Protein AF-0000000078226486 (afdb_homodimer)

pLDDT: mean 88.08, std 15.41, range [36.0, 97.81]

Solvent-accessible surface area (backbone atoms only — not comparable to full-atom values): 12296 Å² total; per-residue (Å²): 81,65,48,49,38,31,70,74,39,31,82,42,66,52,37,33,34,50,89,79,62,51,67,38,26,28,42,55,43,51,51,52,13,50,51,45,24,50,52,44,46,72,73,64,58,38,68,74,42,35,36,29,41,40,44,67,57,45,71,64,50,54,24,44,51,52,8,36,46,71,53,40,24,25,35,30,31,38,64,59,84,53,55,69,66,66,34,54,50,46,57,61,69,54,70,43,81,37,55,47,66,47,78,88,72,46,66,71,90,76,66,56,66,76,58,94,80,64,48,51,38,30,71,75,39,30,83,41,65,51,37,32,33,50,90,79,62,51,68,38,25,29,42,56,42,50,51,52,12,49,50,45,24,50,52,44,45,73,73,64,59,38,71,72,42,34,38,28,41,41,43,66,60,45,72,64,50,55,24,44,51,51,8,35,46,70,54,41,24,25,37,31,30,37,64,58,82,54,54,70,66,65,34,53,51,46,57,62,68,55,69,43,81,38,58,47,66,47,77,88,72,45,66,71,88,75,66,56,65,75,62,96

Foldseek 3Di:
DLVVCCVPPVQDWPDADPVVRDTDGSVRLVVLLQVLLVVVVVVPDAAPAEEEEQEDPDSNVVSNCSSCVVRRYHYHYDDNPDDDPVRVVSLVVSPHPAYDYDPVSDDPDDDCVPRD/DLVVCCVVPVQDWPDADPVVRDTDGSVRLVVLLQVLLVVVVVVPDAAPAEEEEQEDDDSNVVSNCSSCVVRRYHYHYDDNPDDDPVRVVSLVVSPHPAYDYDPVSDDPDPDCVPRD

InterPro domains:
  IPR000873 AMP-dependent synthetase/ligase domain [PF00501] (3-103)
  IPR042099 ANL, N-terminal domain [G3DSA:3.40.50.12780] (1-115)

Secondary structure (DSSP, 8-state):
-HHHHHHH-TTSEEEEETTT--EEEHHHHHHHHHHHHHHHHHTT--TT-EEEEES-SSHHHHHHHHHHHHTTPEEEE--TT--HHHHHHHHHHHT-SEEEE-TTTS-STTSGGGT-/-HHHHHHH-TTSEEEEETTT--EEEHHHHHHHHHHHHHHHHHTT--TT-EEEEES-SSHHHHHHHHHHHHTTPEEEE--TT--HHHHHHHHHHHT-SEEEE-TTTS-STTSGGGT-

Nearest PDB structures (foldseek):
  3t5c-assembly2_B  TM=9.114E-01  e=3.399E-08  Mycobacterium tuberculosis H37Rv
  6vhu-assembly1_A  TM=8.556E-01  e=1.167E-07  Klebsiella oxytoca
  6vhy-assembly2_D  TM=8.494E-01  e=2.713E-07  Klebsiella oxytoca
  2qvy-assembly1_X-2  TM=8.828E-01  e=2.311E-06  Alcaligenes sp. AL3007
  5u95-assembly3_C  TM=9.100E-01  e=3.197E-06  Nicotiana tabacum

Sequence (232 aa):
MFLEQVRKHPQKVACVEVETGRQITYDELNGLTNRYANYFDSLGYKKGDVVALYMENCIDFLALWLGLSKIGVVSAFINSHLKLEPLAYSINVAQCRAVITCSVLLPSESTFEKLLMFLEQVRKHPQKVACVEVETGRQITYDELNGLTNRYANYFDSLGYKKGDVVALYMENCIDFLALWLGLSKIGVVSAFINSHLKLEPLAYSINVAQCRAVITCSVLLPSESTFEKLL

Radius of gyration: 17.16 Å; Cα contacts (8 Å, |Δi|>4): 425; chains: 2; bounding box: 41×44×35 Å

Organism: Teladorsagia circumcincta (NCBI:txid45464)

Structure (mmCIF, N/CA/C/O backbone):
data_AF-0000000078226486-model_v1
#
loop_
_entity.id
_entity.type
_entity.pdbx_description
1 polymer 'Long-chain-fatty-acid--CoA ligase'
#
loop_
_atom_site.group_PDB
_atom_site.id
_atom_site.type_symbol
_atom_site.label_atom_id
_atom_site.label_alt_id
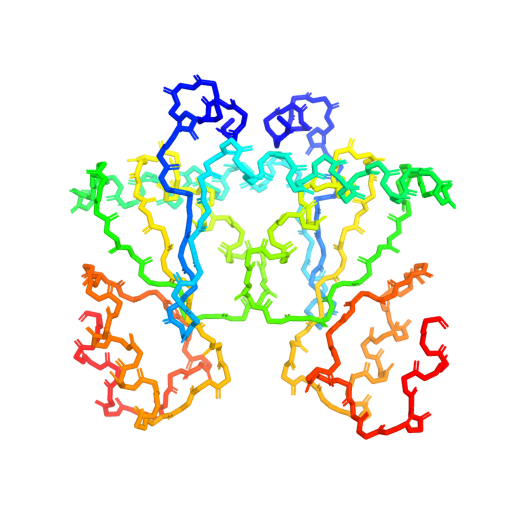_atom_site.label_comp_id
_atom_site.label_asym_id
_atom_site.label_entity_id
_atom_site.label_seq_id
_atom_site.pdbx_PDB_ins_code
_atom_site.Cartn_x
_atom_site.Cartn_y
_atom_site.Cartn_z
_atom_site.occupancy
_atom_site.B_iso_or_equiv
_atom_site.auth_seq_id
_atom_site.auth_comp_id
_atom_site.auth_asym_id
_atom_site.auth_atom_id
_atom_site.pdbx_PDB_model_num
ATOM 1 N N . MET A 1 1 ? 15.672 3.639 -1.455 1 69.56 1 MET A N 1
ATOM 2 C CA . MET A 1 1 ? 14.742 4.336 -0.572 1 69.56 1 MET A CA 1
ATOM 3 C C . MET A 1 1 ? 14.273 3.42 0.551 1 69.56 1 MET A C 1
ATOM 5 O O . MET A 1 1 ? 14.688 3.57 1.7 1 69.56 1 MET A O 1
ATOM 9 N N . PHE A 1 2 ? 13.453 2.41 0.252 1 75.62 2 PHE A N 1
ATOM 10 C CA . PHE A 1 2 ? 13.047 1.522 1.337 1 75.62 2 PHE A CA 1
ATOM 11 C C . PHE A 1 2 ? 14.266 0.867 1.979 1 75.62 2 PHE A C 1
ATOM 13 O O . PHE A 1 2 ? 14.453 0.957 3.195 1 75.62 2 PHE A O 1
ATOM 20 N N . LEU A 1 3 ? 15.188 0.36 1.125 1 75.69 3 LEU A N 1
ATOM 21 C CA . LEU A 1 3 ? 16.344 -0.321 1.696 1 75.69 3 LEU A CA 1
ATOM 22 C C . LEU A 1 3 ? 17.297 0.675 2.357 1 75.69 3 LEU A C 1
ATOM 24 O O . LEU A 1 3 ? 18.031 0.321 3.281 1 75.69 3 LEU A O 1
ATOM 28 N N . GLU A 1 4 ? 17.219 1.865 1.843 1 79.94 4 GLU A N 1
ATOM 29 C CA . GLU A 1 4 ? 18.016 2.891 2.502 1 79.94 4 GLU A CA 1
ATOM 30 C C . GLU A 1 4 ? 17.516 3.158 3.918 1 79.94 4 GLU A C 1
ATOM 32 O O . GLU A 1 4 ? 18.312 3.322 4.844 1 79.94 4 GLU A O 1
ATOM 37 N N . GLN A 1 5 ? 16.25 3.152 4.094 1 83.25 5 GLN A N 1
ATOM 38 C CA . GLN A 1 5 ? 15.672 3.35 5.418 1 83.25 5 GLN A CA 1
ATOM 39 C C . GLN A 1 5 ? 15.953 2.15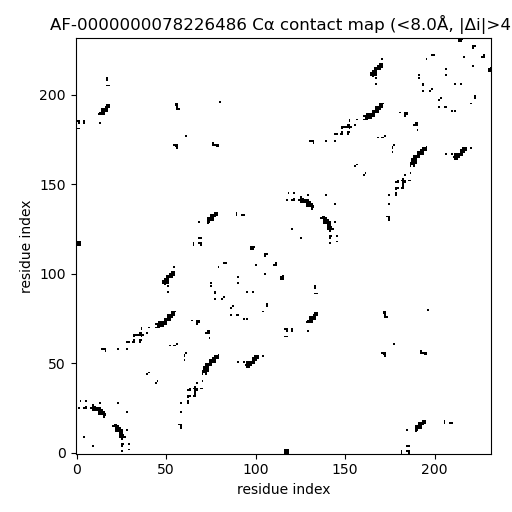2 6.324 1 83.25 5 GLN A C 1
ATOM 41 O O . GLN A 1 5 ? 16.219 2.316 7.516 1 83.25 5 GLN A O 1
ATOM 46 N N . VAL A 1 6 ? 15.891 0.961 5.75 1 82.25 6 VAL A N 1
ATOM 47 C CA . VAL A 1 6 ? 16.219 -0.241 6.508 1 82.25 6 VAL A CA 1
ATOM 48 C C . VAL A 1 6 ? 17.656 -0.131 7.047 1 82.25 6 VAL A C 1
ATOM 50 O O . VAL A 1 6 ? 17.906 -0.479 8.203 1 82.25 6 VAL A O 1
ATOM 53 N N . ARG A 1 7 ? 18.516 0.357 6.246 1 84.44 7 ARG A N 1
ATOM 54 C CA . ARG A 1 7 ? 19.922 0.475 6.621 1 84.44 7 ARG A CA 1
ATOM 55 C C . ARG A 1 7 ? 20.125 1.628 7.598 1 84.44 7 ARG A C 1
ATOM 57 O O . ARG A 1 7 ? 20.812 1.475 8.609 1 84.44 7 ARG A O 1
ATOM 64 N N . LYS A 1 8 ? 19.5 2.73 7.383 1 87.31 8 LYS A N 1
ATOM 65 C CA . LYS A 1 8 ? 19.781 3.947 8.141 1 87.31 8 LYS A CA 1
ATOM 66 C C . LYS A 1 8 ? 18.938 4.012 9.414 1 87.31 8 LYS A C 1
ATOM 68 O O . LYS A 1 8 ? 19.406 4.496 10.445 1 87.31 8 LYS A O 1
ATOM 73 N N . HIS A 1 9 ? 17.75 3.535 9.297 1 91 9 HIS A N 1
ATOM 74 C CA . HIS A 1 9 ? 16.797 3.668 10.398 1 91 9 HIS A CA 1
ATOM 75 C C . HIS A 1 9 ? 16.016 2.377 10.617 1 91 9 HIS A C 1
ATOM 77 O O . HIS A 1 9 ? 14.781 2.387 10.633 1 91 9 HIS A O 1
ATOM 83 N N . PRO A 1 10 ? 16.75 1.281 10.906 1 91.44 10 PRO A N 1
ATOM 84 C CA . PRO A 1 10 ? 16.094 -0.026 10.969 1 91.44 10 PRO A CA 1
ATOM 85 C C . PRO A 1 10 ? 15.016 -0.089 12.047 1 91.44 10 PRO A C 1
ATOM 87 O O . PRO A 1 10 ? 14 -0.767 11.867 1 91.44 10 PRO A O 1
ATOM 90 N N . GLN A 1 11 ? 15.188 0.667 13.125 1 94.88 11 GLN A N 1
ATOM 91 C CA . GLN A 1 11 ? 14.281 0.53 14.266 1 94.88 11 GLN A CA 1
ATOM 92 C C . GLN A 1 11 ? 13.18 1.581 14.219 1 94.88 11 GLN A C 1
ATOM 94 O O . GLN A 1 11 ? 12.273 1.579 15.055 1 94.88 11 GLN A O 1
ATOM 99 N N . LYS A 1 12 ? 13.211 2.453 13.211 1 95 12 LYS A N 1
ATOM 100 C CA . LYS A 1 12 ? 12.148 3.445 13.062 1 95 12 LYS A CA 1
ATOM 101 C C . LYS A 1 12 ? 10.875 2.809 12.516 1 95 12 LYS A C 1
ATOM 103 O O . LYS A 1 12 ? 10.93 1.905 11.68 1 95 12 LYS A O 1
ATOM 108 N N . VAL A 1 13 ? 9.758 3.34 12.961 1 96.5 13 VAL A N 1
ATOM 109 C CA . VAL A 1 13 ? 8.461 2.836 12.523 1 96.5 13 VAL A CA 1
ATOM 110 C C . VAL A 1 13 ? 8.227 3.227 11.062 1 96.5 13 VAL A C 1
ATOM 112 O O . VAL A 1 13 ? 8.344 4.398 10.695 1 96.5 13 VAL A O 1
ATOM 115 N N . ALA A 1 14 ? 7.953 2.225 10.219 1 96.31 14 ALA A N 1
ATOM 116 C CA . ALA A 1 14 ? 7.668 2.439 8.805 1 96.31 14 ALA A CA 1
ATOM 117 C C . ALA A 1 14 ? 6.207 2.832 8.594 1 96.31 14 ALA A C 1
ATOM 119 O O . ALA A 1 14 ? 5.898 3.662 7.734 1 96.31 14 ALA A O 1
ATOM 120 N N . CYS A 1 15 ? 5.289 2.191 9.32 1 97.31 15 CYS A N 1
ATOM 121 C CA . CYS A 1 15 ? 3.869 2.518 9.25 1 97.31 15 CYS A CA 1
ATOM 122 C C . CYS A 1 15 ? 3.105 1.874 10.398 1 97.31 15 CYS A C 1
ATOM 124 O O . CYS A 1 15 ? 3.625 0.982 11.078 1 97.31 15 CYS A O 1
ATOM 126 N N . VAL A 1 16 ? 1.932 2.369 10.648 1 97.75 16 VAL A N 1
ATOM 127 C CA . VAL A 1 16 ? 1.054 1.875 11.703 1 97.75 16 VAL A CA 1
ATOM 128 C C . VAL A 1 16 ? -0.352 1.659 11.148 1 97.75 16 VAL A C 1
ATOM 130 O O . VAL A 1 16 ? -0.848 2.471 10.359 1 97.75 16 VAL A O 1
ATOM 133 N N . GLU A 1 17 ? -0.968 0.568 11.484 1 97.31 17 GLU A N 1
ATOM 134 C CA . GLU A 1 17 ? -2.387 0.341 11.219 1 97.31 17 GLU A CA 1
ATOM 135 C C . GLU A 1 17 ? -3.25 0.888 12.352 1 97.31 17 GLU A C 1
ATOM 137 O O . GLU A 1 17 ? -3.213 0.374 13.477 1 97.31 17 GLU A O 1
ATOM 142 N N . VAL A 1 18 ? -4.102 1.809 12.07 1 96.88 18 VAL A N 1
ATOM 143 C CA . VAL A 1 18 ? -4.777 2.594 13.094 1 96.88 18 VAL A CA 1
ATOM 144 C C . VAL A 1 18 ? -5.754 1.709 13.867 1 96.88 18 VAL A C 1
ATOM 146 O O . VAL A 1 18 ? -5.797 1.746 15.094 1 96.88 18 VAL A O 1
ATOM 149 N N . GLU A 1 19 ? -6.508 0.895 13.148 1 94.5 19 GLU A N 1
ATOM 150 C CA . GLU A 1 19 ? -7.582 0.128 13.781 1 94.5 19 GLU A CA 1
ATOM 151 C C . GLU A 1 19 ? -7.02 -0.949 14.703 1 94.5 19 GLU A C 1
ATOM 153 O O . GLU A 1 19 ? -7.555 -1.185 15.789 1 94.5 19 GLU A O 1
ATOM 158 N N . THR A 1 20 ? -5.953 -1.57 14.336 1 93.94 20 THR A N 1
ATOM 159 C CA . THR A 1 20 ? -5.422 -2.689 15.109 1 93.94 20 THR A CA 1
ATOM 160 C C . THR A 1 20 ? -4.305 -2.225 16.031 1 93.94 20 THR A C 1
ATOM 162 O O . THR A 1 20 ? -3.945 -2.926 16.984 1 93.94 20 THR A O 1
ATOM 165 N N . GLY A 1 21 ? -3.703 -1.137 15.719 1 95.25 21 GLY A N 1
ATOM 166 C CA . GLY A 1 21 ? -2.5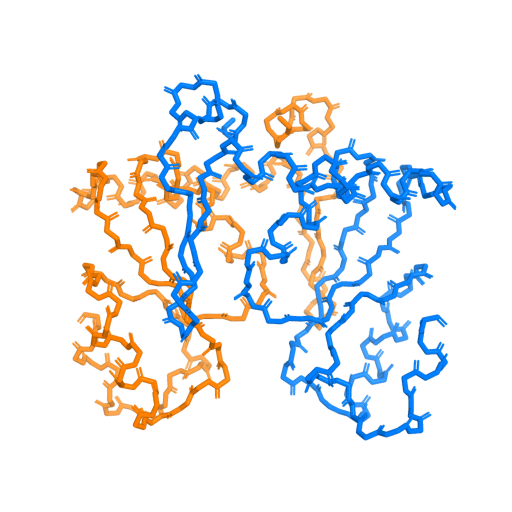49 -0.664 16.469 1 95.25 21 GLY A CA 1
ATOM 167 C C . GLY A 1 21 ? -1.255 -1.34 16.047 1 95.25 21 GLY A C 1
ATOM 168 O O . GLY A 1 21 ? -0.191 -1.043 16.594 1 95.25 21 GLY A O 1
ATOM 169 N N . ARG A 1 22 ? -1.334 -2.236 15.125 1 96.69 22 ARG A N 1
ATOM 170 C CA . ARG A 1 22 ? -0.14 -2.924 14.648 1 96.69 22 ARG A CA 1
ATOM 171 C C . ARG A 1 22 ? 0.847 -1.939 14.031 1 96.69 22 ARG A C 1
ATOM 173 O O . ARG A 1 22 ? 0.46 -1.084 13.227 1 96.69 22 ARG A O 1
ATOM 180 N N . GLN A 1 23 ? 2.088 -1.985 14.508 1 97.81 23 GLN A N 1
ATOM 181 C CA . GLN A 1 23 ? 3.184 -1.189 13.961 1 97.81 23 GLN A CA 1
ATOM 182 C C . GLN A 1 23 ? 4.32 -2.08 13.477 1 97.81 23 GLN A C 1
ATOM 184 O O . GLN A 1 23 ? 4.508 -3.191 13.977 1 97.81 23 GLN A O 1
ATOM 189 N N . ILE A 1 24 ? 5.062 -1.553 12.539 1 97.31 24 ILE A N 1
ATOM 190 C CA . ILE A 1 24 ? 6.191 -2.32 12.016 1 97.31 24 ILE A CA 1
ATOM 191 C C . ILE A 1 24 ? 7.363 -1.384 11.727 1 97.31 24 ILE A C 1
ATOM 193 O O . ILE A 1 24 ? 7.172 -0.29 11.188 1 97.31 24 ILE A O 1
ATOM 197 N N . THR A 1 25 ? 8.516 -1.842 12.141 1 97.38 25 THR A N 1
ATOM 198 C CA . THR A 1 25 ? 9.719 -1.082 11.836 1 97.38 25 THR A CA 1
ATOM 199 C C . THR A 1 25 ? 10.219 -1.401 10.422 1 97.38 25 THR A C 1
ATOM 201 O O . THR A 1 25 ? 9.758 -2.361 9.805 1 97.38 25 THR A O 1
ATOM 204 N N . TYR A 1 26 ? 11.164 -0.621 9.961 1 96.06 26 TYR A N 1
ATOM 205 C CA . TYR A 1 26 ? 11.727 -0.876 8.641 1 96.06 26 TYR A CA 1
ATOM 206 C C . TYR A 1 26 ? 12.414 -2.236 8.586 1 96.06 26 TYR A C 1
ATOM 208 O O . TYR A 1 26 ? 12.297 -2.961 7.598 1 96.06 26 TYR A O 1
ATOM 216 N N . ASP A 1 27 ? 13.078 -2.574 9.617 1 96.25 27 ASP A N 1
ATOM 217 C CA . ASP A 1 27 ? 13.75 -3.867 9.68 1 96.25 27 ASP A CA 1
ATOM 218 C C . ASP A 1 27 ? 12.742 -5.012 9.672 1 96.25 27 ASP A C 1
ATOM 220 O O . ASP A 1 27 ? 12.914 -5.996 8.945 1 96.25 27 ASP A O 1
ATOM 224 N N . GLU A 1 28 ? 11.734 -4.863 10.492 1 97.38 28 GLU A N 1
ATOM 225 C CA . GLU A 1 28 ? 10.688 -5.883 10.539 1 97.38 28 GLU A CA 1
ATOM 226 C C . GLU A 1 28 ? 9.961 -5.992 9.203 1 97.38 28 GLU A C 1
ATOM 228 O O . GLU A 1 28 ? 9.633 -7.09 8.758 1 97.38 28 GLU A O 1
ATOM 233 N N . LEU A 1 29 ? 9.695 -4.844 8.586 1 96.62 29 LEU A N 1
ATOM 234 C CA . LEU A 1 29 ? 9.055 -4.84 7.273 1 96.62 29 LEU A CA 1
ATOM 235 C C . LEU A 1 29 ? 9.93 -5.535 6.234 1 96.62 29 LEU A C 1
ATOM 237 O O . LEU A 1 29 ? 9.43 -6.309 5.414 1 96.62 29 LEU A O 1
ATOM 241 N N . ASN A 1 30 ? 11.195 -5.309 6.297 1 95.75 30 ASN A N 1
ATOM 242 C CA . ASN A 1 30 ? 12.125 -5.992 5.398 1 95.75 30 ASN A CA 1
ATOM 243 C C . ASN A 1 30 ? 12.086 -7.504 5.605 1 95.75 30 ASN A C 1
ATOM 245 O O . ASN A 1 30 ? 12.117 -8.266 4.637 1 95.75 30 ASN A O 1
ATOM 249 N N . GLY A 1 31 ? 12.047 -7.879 6.824 1 96.44 31 GLY A N 1
ATOM 250 C CA . GLY A 1 31 ? 11.922 -9.297 7.113 1 96.44 31 GLY A CA 1
ATOM 251 C C . GLY A 1 31 ? 10.664 -9.914 6.543 1 96.44 31 GLY A C 1
ATOM 252 O O . GLY A 1 31 ? 10.711 -10.977 5.926 1 96.44 31 GLY A O 1
ATOM 253 N N . LEU A 1 32 ? 9.562 -9.297 6.789 1 96.31 32 LEU A N 1
ATOM 254 C CA . LEU A 1 32 ? 8.273 -9.758 6.277 1 96.31 32 LEU A CA 1
ATOM 255 C C . LEU A 1 32 ? 8.289 -9.805 4.75 1 96.31 32 LEU A C 1
ATOM 257 O O . LEU A 1 32 ? 7.812 -10.773 4.152 1 96.31 32 LEU A O 1
ATOM 261 N N . THR A 1 33 ? 8.812 -8.758 4.141 1 95.56 33 THR A N 1
ATOM 262 C CA . THR A 1 33 ? 8.977 -8.672 2.693 1 95.56 33 THR A CA 1
ATOM 263 C C . THR A 1 33 ? 9.766 -9.867 2.168 1 95.56 33 THR A C 1
ATOM 265 O O . THR A 1 33 ? 9.359 -10.516 1.206 1 95.56 33 THR A O 1
ATOM 268 N N . ASN A 1 34 ? 10.867 -10.156 2.805 1 96.19 34 ASN A N 1
ATOM 269 C CA . ASN A 1 34 ? 11.703 -11.273 2.389 1 96.19 34 ASN A CA 1
ATOM 270 C C . ASN A 1 34 ? 10.977 -12.609 2.539 1 96.19 34 ASN A C 1
ATOM 272 O O . ASN A 1 34 ? 11.156 -13.516 1.721 1 96.19 34 ASN A O 1
ATOM 276 N N . ARG A 1 35 ? 10.227 -12.734 3.543 1 97.44 35 ARG A N 1
ATOM 277 C CA . ARG A 1 35 ? 9.445 -13.953 3.738 1 97.44 35 ARG A CA 1
ATOM 278 C C . ARG A 1 35 ? 8.453 -14.156 2.6 1 97.44 35 ARG A C 1
ATOM 280 O O . ARG A 1 35 ? 8.344 -15.258 2.055 1 97.44 35 ARG A O 1
ATOM 287 N N . TYR A 1 36 ? 7.73 -13.086 2.273 1 95.75 36 TYR A N 1
ATOM 288 C CA . TYR A 1 36 ? 6.785 -13.195 1.169 1 95.75 36 TYR A CA 1
ATOM 289 C C . TYR A 1 36 ? 7.508 -13.484 -0.141 1 95.75 36 TYR A C 1
ATOM 291 O O . TYR A 1 36 ? 7.07 -14.32 -0.929 1 95.75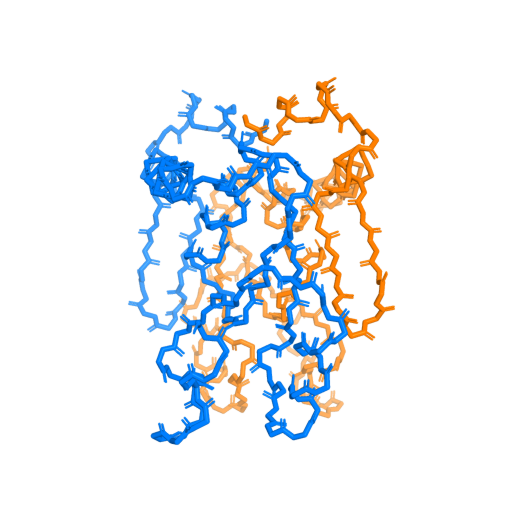 36 TYR A O 1
ATOM 299 N N . ALA A 1 37 ? 8.633 -12.781 -0.389 1 95.62 37 ALA A N 1
ATOM 300 C CA . ALA A 1 37 ? 9.422 -13.016 -1.596 1 95.62 37 ALA A CA 1
ATOM 301 C C . ALA A 1 37 ? 9.852 -14.477 -1.697 1 95.62 37 ALA A C 1
ATOM 303 O O . ALA A 1 37 ? 9.656 -15.117 -2.734 1 95.62 37 ALA A O 1
ATOM 304 N N . ASN A 1 38 ? 10.414 -14.969 -0.635 1 97.06 38 ASN A N 1
ATOM 305 C CA . ASN A 1 38 ? 10.898 -16.344 -0.607 1 97.06 38 ASN A CA 1
ATOM 306 C C . ASN A 1 38 ? 9.766 -17.344 -0.817 1 97.06 38 ASN A C 1
ATOM 308 O O . ASN A 1 38 ? 9.945 -18.359 -1.5 1 97.06 38 ASN A O 1
ATOM 312 N N . TYR A 1 39 ? 8.695 -17.078 -0.207 1 97 39 TYR A N 1
ATOM 313 C CA . TYR A 1 39 ? 7.543 -17.969 -0.339 1 97 39 TYR A CA 1
ATOM 314 C C . TYR A 1 39 ? 7.109 -18.078 -1.795 1 97 39 TYR A C 1
ATOM 316 O O . TYR A 1 39 ? 7.027 -19.188 -2.336 1 97 39 TYR A O 1
ATOM 324 N N . PHE A 1 40 ? 6.926 -17 -2.471 1 95.94 40 PHE A N 1
ATOM 325 C CA . PHE A 1 40 ? 6.453 -17.016 -3.85 1 95.94 40 PHE A CA 1
ATOM 326 C C . PHE A 1 40 ? 7.539 -17.547 -4.785 1 95.94 40 PHE A C 1
ATOM 328 O O . PHE A 1 40 ? 7.242 -18.219 -5.77 1 95.94 40 PHE A O 1
ATOM 335 N N . ASP A 1 41 ? 8.773 -17.172 -4.465 1 96.56 41 ASP A N 1
ATOM 336 C CA . ASP A 1 41 ? 9.883 -17.734 -5.234 1 96.56 41 ASP A CA 1
ATOM 337 C C . ASP A 1 41 ? 9.883 -19.266 -5.164 1 96.56 41 ASP A C 1
ATOM 339 O O . ASP A 1 41 ? 10.062 -19.938 -6.18 1 96.56 41 ASP A O 1
ATOM 343 N N . SER A 1 42 ? 9.656 -19.75 -3.986 1 97.31 42 SER A N 1
ATOM 344 C CA . SER A 1 42 ? 9.664 -21.203 -3.771 1 97.31 42 SER A CA 1
ATOM 345 C C . SER A 1 42 ? 8.516 -21.875 -4.512 1 97.31 42 SER A C 1
ATOM 347 O O . SER A 1 42 ? 8.594 -23.062 -4.844 1 97.31 42 SER A O 1
ATOM 349 N N . LEU A 1 43 ? 7.441 -21.141 -4.762 1 96.12 43 LEU A N 1
ATOM 350 C CA . LEU A 1 43 ? 6.293 -21.672 -5.488 1 96.12 43 LEU A CA 1
ATOM 351 C C . LEU A 1 43 ? 6.527 -21.609 -6.996 1 96.12 43 LEU A C 1
ATOM 353 O O . LEU A 1 43 ? 5.688 -22.062 -7.777 1 96.12 43 LEU A O 1
ATOM 357 N N . GLY A 1 44 ? 7.645 -20.922 -7.383 1 97 44 GLY A N 1
ATOM 358 C CA . GLY A 1 44 ? 8.031 -20.922 -8.789 1 97 44 GLY A CA 1
ATOM 359 C C . GLY A 1 44 ? 7.582 -19.672 -9.531 1 97 44 GLY A C 1
ATOM 360 O O . GLY A 1 44 ? 7.605 -19.641 -10.758 1 97 44 GLY A O 1
ATOM 361 N N . TYR A 1 45 ? 7.062 -18.688 -8.82 1 96.38 45 TYR A N 1
ATOM 362 C CA . TYR A 1 45 ? 6.754 -17.406 -9.469 1 96.38 45 TYR A CA 1
ATOM 363 C C . TYR A 1 45 ? 8.023 -16.75 -10 1 96.38 45 TYR A C 1
ATOM 365 O O . TYR A 1 45 ? 9.07 -16.812 -9.367 1 96.38 45 TYR A O 1
ATOM 373 N N . LYS A 1 46 ? 7.895 -16.062 -11.125 1 92.12 46 LYS A N 1
ATOM 374 C CA . LYS A 1 46 ? 9.062 -15.508 -11.812 1 92.12 46 LYS A CA 1
ATOM 375 C C . LYS A 1 46 ? 8.766 -14.109 -12.344 1 92.12 46 LYS A C 1
ATOM 377 O O . LYS A 1 46 ? 7.625 -13.648 -12.305 1 92.12 46 LYS A O 1
ATOM 382 N N . LYS A 1 47 ? 9.852 -13.617 -12.953 1 92.56 47 LYS A N 1
ATOM 383 C CA . LYS A 1 47 ? 9.766 -12.305 -13.586 1 92.56 47 LYS A CA 1
ATOM 384 C C . LYS A 1 47 ? 8.688 -12.273 -14.656 1 92.56 47 LYS A C 1
ATOM 386 O O . LYS A 1 47 ? 8.656 -13.141 -15.539 1 92.56 47 LYS A O 1
ATOM 391 N N . GLY A 1 48 ? 7.785 -11.344 -14.484 1 91.06 48 GLY A N 1
ATOM 392 C CA . GLY A 1 48 ? 6.75 -11.172 -15.492 1 91.06 48 GLY A CA 1
ATOM 393 C C . GLY A 1 48 ? 5.41 -11.75 -15.078 1 91.06 48 GLY A C 1
ATOM 394 O O . GLY A 1 48 ? 4.375 -11.391 -15.641 1 91.06 48 GLY A O 1
ATOM 395 N N . ASP A 1 49 ? 5.418 -12.766 -14.164 1 95.56 49 ASP A N 1
ATOM 396 C CA . ASP A 1 49 ? 4.152 -13.242 -13.625 1 95.56 49 ASP A CA 1
ATOM 397 C C . ASP A 1 49 ? 3.375 -12.102 -12.961 1 95.56 49 ASP A C 1
ATOM 399 O O . ASP A 1 49 ? 3.967 -11.133 -12.492 1 95.56 49 ASP A O 1
ATOM 403 N N . VAL A 1 50 ? 2.049 -12.234 -12.961 1 96.31 50 VAL A N 1
ATOM 404 C CA . VAL A 1 50 ? 1.189 -11.234 -12.336 1 96.31 50 VAL A CA 1
ATOM 405 C C . VAL A 1 50 ? 0.424 -11.867 -11.172 1 96.31 50 VAL A C 1
ATOM 407 O O . VAL A 1 50 ? -0.135 -12.953 -11.312 1 96.31 50 VAL A O 1
ATOM 410 N N . VAL A 1 51 ? 0.462 -11.242 -10.047 1 96.69 51 VAL A N 1
ATOM 411 C CA . VAL A 1 51 ? -0.304 -11.633 -8.867 1 96.69 51 VAL A CA 1
ATOM 412 C C . VAL A 1 51 ? -1.226 -10.492 -8.445 1 96.69 51 VAL A C 1
ATOM 414 O O . VAL A 1 51 ? -0.778 -9.352 -8.281 1 96.69 51 VAL A O 1
ATOM 417 N N . ALA A 1 52 ? -2.498 -10.797 -8.305 1 96.81 52 ALA A N 1
ATOM 418 C CA . ALA A 1 52 ? -3.461 -9.773 -7.887 1 96.81 52 ALA A CA 1
ATOM 419 C C . ALA A 1 52 ? -3.537 -9.68 -6.367 1 96.81 52 ALA A C 1
ATOM 421 O O . ALA A 1 52 ? -3.52 -10.695 -5.672 1 96.81 52 ALA A O 1
ATOM 422 N N . LEU A 1 53 ? -3.508 -8.477 -5.887 1 96.19 53 LEU A N 1
ATOM 423 C CA . LEU A 1 53 ? -3.727 -8.195 -4.473 1 96.19 53 LEU A CA 1
ATOM 424 C C . LEU A 1 53 ? -5.121 -7.617 -4.242 1 96.19 53 LEU A C 1
ATOM 426 O O . LEU A 1 53 ? -5.422 -6.512 -4.691 1 96.19 53 LEU A O 1
ATOM 430 N N . TYR A 1 54 ? -5.977 -8.359 -3.652 1 94.69 54 TYR A N 1
ATOM 431 C CA . TYR A 1 54 ? -7.324 -7.992 -3.23 1 94.69 54 TYR A CA 1
ATOM 432 C C . TYR A 1 54 ? -7.434 -7.969 -1.71 1 94.69 54 TYR A C 1
ATOM 434 O O . TYR A 1 54 ? -7.863 -8.953 -1.099 1 94.69 54 TYR A O 1
ATOM 442 N N . MET A 1 55 ? -7.031 -6.867 -1.164 1 92.56 55 MET A N 1
ATOM 443 C CA . MET A 1 55 ? -6.941 -6.695 0.284 1 92.56 55 MET A CA 1
ATOM 444 C C . MET A 1 55 ? -6.938 -5.219 0.659 1 92.56 55 MET A C 1
ATOM 446 O O . MET A 1 55 ? -6.758 -4.355 -0.202 1 92.56 55 MET A O 1
ATOM 450 N N . GLU A 1 56 ? -7.168 -4.895 1.877 1 91.38 56 GLU A N 1
ATOM 451 C CA . GLU A 1 56 ? -7.137 -3.52 2.367 1 91.38 56 GLU A CA 1
ATOM 452 C C . GLU A 1 56 ? -5.703 -2.998 2.451 1 91.38 56 GLU A C 1
ATOM 454 O O . GLU A 1 56 ? -4.75 -3.771 2.363 1 91.38 56 GLU A O 1
ATOM 459 N N . ASN A 1 57 ? -5.574 -1.648 2.613 1 91.5 57 ASN A N 1
ATOM 460 C CA . ASN A 1 57 ? -4.273 -1.054 2.904 1 91.5 57 ASN A CA 1
ATOM 461 C C . ASN A 1 57 ? -3.797 -1.413 4.309 1 91.5 57 ASN A C 1
ATOM 463 O O . ASN A 1 57 ? -4.336 -0.918 5.301 1 91.5 57 ASN A O 1
ATOM 467 N N . CYS A 1 58 ? -2.918 -2.26 4.371 1 94.69 58 CYS A N 1
ATOM 468 C CA . CYS A 1 58 ? -2.32 -2.715 5.621 1 94.69 58 CYS A CA 1
ATOM 469 C C . CYS A 1 58 ? -0.848 -3.061 5.426 1 94.69 58 CYS A C 1
ATOM 471 O O . CYS A 1 58 ? -0.32 -2.943 4.32 1 94.69 58 CYS A O 1
ATOM 473 N N . ILE A 1 59 ? -0.186 -3.42 6.441 1 96.44 59 ILE A N 1
ATOM 474 C CA . ILE A 1 59 ? 1.242 -3.719 6.441 1 96.44 59 ILE A CA 1
ATOM 475 C C . ILE A 1 59 ? 1.526 -4.875 5.488 1 96.44 59 ILE A C 1
ATOM 477 O O . ILE A 1 59 ? 2.482 -4.828 4.711 1 96.44 59 ILE A O 1
ATOM 481 N N . ASP A 1 60 ? 0.631 -5.871 5.449 1 95.88 60 ASP A N 1
ATOM 482 C CA . ASP A 1 60 ? 0.839 -7.035 4.594 1 95.88 60 ASP A CA 1
ATOM 483 C C . ASP A 1 60 ? 0.73 -6.66 3.117 1 95.88 60 ASP A C 1
ATOM 485 O O . ASP A 1 60 ? 1.416 -7.238 2.271 1 95.88 60 ASP A O 1
ATOM 489 N N . PHE A 1 61 ? -0.111 -5.734 2.795 1 95.62 61 PHE A N 1
ATOM 490 C CA . PHE A 1 61 ? -0.206 -5.262 1.42 1 95.62 61 PHE A CA 1
ATOM 491 C C . PHE A 1 61 ? 1.139 -4.734 0.935 1 95.62 61 PHE A C 1
ATOM 493 O O . PHE A 1 61 ? 1.611 -5.113 -0.137 1 95.62 61 PHE A O 1
ATOM 500 N N . LEU A 1 62 ? 1.789 -3.855 1.771 1 96.06 62 LEU A N 1
ATOM 501 C CA . LEU A 1 62 ? 3.084 -3.273 1.438 1 96.06 62 LEU A CA 1
ATOM 502 C C . LEU A 1 62 ? 4.148 -4.359 1.308 1 96.06 62 LEU A C 1
ATOM 504 O O . LEU A 1 62 ? 4.902 -4.383 0.331 1 96.06 62 LEU A O 1
ATOM 508 N N . ALA A 1 63 ? 4.133 -5.23 2.275 1 95.81 63 ALA A N 1
ATOM 509 C CA . ALA A 1 63 ? 5.145 -6.285 2.295 1 95.81 63 ALA A CA 1
ATOM 510 C C . ALA A 1 63 ? 5 -7.207 1.089 1 95.81 63 ALA A C 1
ATOM 512 O O . ALA A 1 63 ? 5.996 -7.648 0.512 1 95.81 63 ALA A O 1
ATOM 513 N N . LEU A 1 64 ? 3.734 -7.484 0.792 1 96.38 64 LEU A N 1
ATOM 514 C CA . LEU A 1 64 ? 3.477 -8.344 -0.357 1 96.38 64 LEU A CA 1
ATOM 515 C C . LEU A 1 64 ? 3.928 -7.676 -1.65 1 96.38 64 LEU A C 1
ATOM 517 O O . LEU A 1 64 ? 4.598 -8.297 -2.479 1 96.38 64 LEU A O 1
ATOM 521 N N . TRP A 1 65 ? 3.568 -6.438 -1.833 1 96.88 65 TRP A N 1
ATOM 522 C CA . TRP A 1 65 ? 4.012 -5.738 -3.037 1 96.88 65 TRP A CA 1
ATOM 523 C C . TRP A 1 65 ? 5.531 -5.711 -3.121 1 96.88 65 TRP A C 1
ATOM 525 O O . TRP A 1 65 ? 6.109 -6.008 -4.168 1 96.88 65 TRP A O 1
ATOM 535 N N . LEU A 1 66 ? 6.211 -5.352 -2.039 1 95.62 66 LEU A N 1
ATOM 536 C CA . LEU A 1 66 ? 7.668 -5.301 -2.008 1 95.62 66 LEU A CA 1
ATOM 537 C C . LEU A 1 66 ? 8.266 -6.672 -2.307 1 95.62 66 LEU A C 1
ATOM 539 O O . LEU A 1 66 ? 9.211 -6.781 -3.09 1 95.62 66 LEU A O 1
ATOM 543 N N . GLY A 1 67 ? 7.738 -7.672 -1.648 1 95.38 67 GLY A N 1
ATOM 544 C CA . GLY A 1 67 ? 8.25 -9.016 -1.841 1 95.38 67 GLY A CA 1
ATOM 545 C C . GLY A 1 67 ? 8.086 -9.516 -3.264 1 95.38 67 GLY A C 1
ATOM 546 O O . GLY A 1 67 ? 9.023 -10.086 -3.836 1 95.38 67 GLY A O 1
ATOM 547 N N . LEU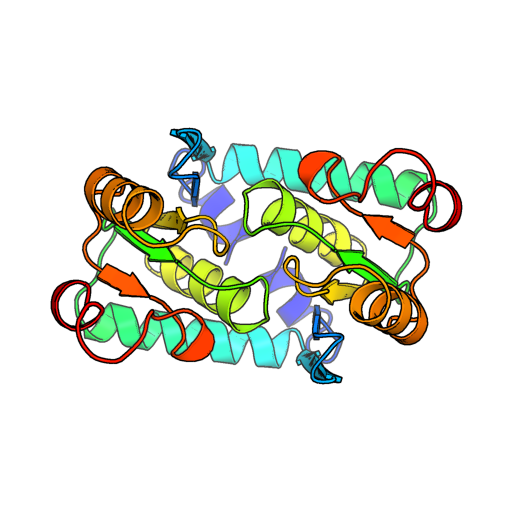 A 1 68 ? 6.906 -9.344 -3.803 1 95.88 68 LEU A N 1
ATOM 548 C CA . LEU A 1 68 ? 6.656 -9.742 -5.184 1 95.88 68 LEU A CA 1
ATOM 549 C C . LEU A 1 68 ? 7.562 -8.969 -6.141 1 95.88 68 LEU A C 1
ATOM 551 O O . LEU A 1 68 ? 8.109 -9.547 -7.086 1 95.88 68 LEU A O 1
ATOM 555 N N . SER A 1 69 ? 7.77 -7.695 -5.922 1 95 69 SER A N 1
ATOM 556 C CA . SER A 1 69 ? 8.648 -6.867 -6.742 1 95 69 SER A CA 1
ATOM 557 C C . SER A 1 69 ? 10.086 -7.367 -6.691 1 95 69 SER A C 1
ATOM 559 O O . SER A 1 69 ? 10.797 -7.336 -7.703 1 95 69 SER A O 1
ATOM 561 N N . LYS A 1 70 ? 10.453 -7.773 -5.52 1 93.12 70 LYS A N 1
ATOM 562 C CA . LYS A 1 70 ? 11.812 -8.258 -5.316 1 93.12 70 LYS A CA 1
ATOM 563 C C . LYS A 1 70 ? 12.133 -9.422 -6.25 1 93.12 70 LYS A C 1
ATOM 565 O O . LYS A 1 70 ? 13.281 -9.578 -6.68 1 93.12 70 LYS A O 1
ATOM 570 N N . ILE A 1 71 ? 11.203 -10.203 -6.574 1 94.19 71 ILE A N 1
ATOM 571 C CA . ILE A 1 71 ? 11.469 -11.375 -7.402 1 94.19 71 ILE A CA 1
ATOM 572 C C . ILE A 1 71 ? 10.938 -11.141 -8.812 1 94.19 71 ILE A C 1
ATOM 574 O O . ILE A 1 71 ? 10.797 -12.078 -9.594 1 94.19 71 ILE A O 1
ATOM 578 N N . GLY A 1 72 ? 10.508 -9.914 -9.078 1 94.25 72 GLY A N 1
ATOM 579 C CA . GLY A 1 72 ? 10.188 -9.5 -10.438 1 94.25 72 GLY A CA 1
ATOM 580 C C . GLY A 1 72 ? 8.742 -9.773 -10.82 1 94.25 72 GLY A C 1
ATOM 581 O O . GLY A 1 72 ? 8.391 -9.711 -12 1 94.25 72 GLY A O 1
ATOM 582 N N . VAL A 1 73 ? 7.91 -10.133 -9.875 1 95.38 73 VAL A N 1
ATOM 583 C CA . VAL A 1 73 ? 6.492 -10.375 -10.109 1 95.38 73 VAL A CA 1
ATOM 584 C C . VAL A 1 73 ? 5.73 -9.047 -10.086 1 95.38 73 VAL A C 1
ATOM 586 O O . VAL A 1 73 ? 5.996 -8.188 -9.25 1 95.38 73 VAL A O 1
ATOM 589 N N . VAL A 1 74 ? 4.809 -8.883 -10.992 1 96.5 74 VAL A N 1
ATOM 590 C CA . VAL A 1 74 ? 4.004 -7.668 -11.078 1 96.5 74 VAL A CA 1
ATOM 591 C C . VAL A 1 74 ? 2.734 -7.828 -10.25 1 96.5 74 VAL A C 1
ATOM 593 O O . VAL A 1 74 ? 2.088 -8.875 -10.281 1 96.5 74 VAL A O 1
ATOM 596 N N . SER A 1 75 ? 2.432 -6.82 -9.492 1 97.19 75 SER A N 1
ATOM 597 C CA . SER A 1 75 ? 1.2 -6.832 -8.711 1 97.19 75 SER A CA 1
ATOM 598 C C . SER A 1 75 ? 0.075 -6.109 -9.445 1 97.19 75 SER A C 1
ATOM 600 O O . SER A 1 75 ? 0.281 -5.02 -9.984 1 97.19 75 SER A O 1
ATOM 602 N N . ALA A 1 76 ? -1.027 -6.723 -9.445 1 97.81 76 ALA A N 1
ATOM 603 C CA . ALA A 1 76 ? -2.268 -6.094 -9.898 1 97.81 76 ALA A CA 1
ATOM 604 C C . ALA A 1 76 ? -3.164 -5.746 -8.711 1 97.81 76 ALA A C 1
ATOM 606 O O . ALA A 1 76 ? -3.52 -6.617 -7.914 1 97.81 76 ALA A O 1
ATOM 607 N N . PHE A 1 77 ? -3.475 -4.477 -8.586 1 97.19 77 PHE A N 1
ATOM 608 C CA . PHE A 1 77 ? -4.285 -4.016 -7.465 1 97.19 77 PHE A CA 1
ATOM 609 C C . PHE A 1 77 ? -5.77 -4.082 -7.809 1 97.19 77 PHE A C 1
ATOM 611 O O . PHE A 1 77 ? -6.215 -3.482 -8.789 1 97.19 77 PHE A O 1
ATOM 618 N N . ILE A 1 78 ? -6.523 -4.816 -7 1 95.12 78 ILE A N 1
ATOM 619 C CA . ILE A 1 78 ? -7.977 -4.863 -7.117 1 95.12 78 ILE A CA 1
ATOM 620 C C . ILE A 1 78 ? -8.617 -4.113 -5.949 1 95.12 78 ILE A C 1
ATOM 622 O O . ILE A 1 78 ? -8.234 -4.316 -4.793 1 95.12 78 ILE A O 1
ATOM 626 N N . ASN A 1 79 ? -9.539 -3.244 -6.281 1 93.75 79 ASN A N 1
ATOM 627 C CA . ASN A 1 79 ? -10.25 -2.49 -5.258 1 93.75 79 ASN A CA 1
ATOM 628 C C . ASN A 1 79 ? -10.906 -3.416 -4.238 1 93.75 79 ASN A C 1
ATOM 630 O O . ASN A 1 79 ? -11.734 -4.258 -4.598 1 93.75 79 ASN A O 1
ATOM 634 N N . SER A 1 80 ? -10.531 -3.172 -3.01 1 92.38 80 SER A N 1
ATOM 635 C CA . SER A 1 80 ? -10.984 -4.078 -1.957 1 92.38 80 SER A CA 1
ATOM 636 C C . SER A 1 80 ? -12.469 -3.893 -1.668 1 92.38 80 SER A C 1
ATOM 638 O O . SER A 1 80 ? -13.078 -4.719 -0.986 1 92.38 80 SER A O 1
ATOM 640 N N . HIS A 1 81 ? -13.102 -2.902 -2.176 1 89.69 81 HIS A N 1
ATOM 641 C CA . HIS A 1 81 ? -14.508 -2.615 -1.938 1 89.69 81 HIS A CA 1
ATOM 642 C C . HIS A 1 81 ? -15.398 -3.371 -2.918 1 89.69 81 HIS A C 1
ATOM 644 O O . HIS A 1 81 ? -16.609 -3.443 -2.73 1 89.69 81 HIS A O 1
ATOM 650 N N . LEU A 1 82 ? -14.797 -3.883 -3.955 1 89.12 82 LEU A N 1
ATOM 651 C CA . LEU A 1 82 ? -15.602 -4.586 -4.953 1 89.12 82 LEU A CA 1
ATOM 652 C C . LEU A 1 82 ? -16.141 -5.898 -4.391 1 89.12 82 LEU A C 1
ATOM 654 O O . LEU A 1 82 ? -15.453 -6.582 -3.631 1 89.12 82 LEU A O 1
ATOM 658 N N . LYS A 1 83 ? -17.344 -6.211 -4.785 1 86.62 83 LYS A N 1
ATOM 659 C CA . LYS A 1 83 ? -17.953 -7.484 -4.418 1 86.62 83 LYS A CA 1
ATOM 660 C C . LYS A 1 83 ? -18.688 -8.109 -5.602 1 86.62 83 LYS A C 1
ATOM 662 O O . LYS A 1 83 ? -19 -7.422 -6.574 1 86.62 83 LYS A O 1
ATOM 667 N N . LEU A 1 84 ? -18.828 -9.367 -5.477 1 85.88 84 LEU A N 1
ATOM 668 C CA . LEU A 1 84 ? -19.688 -10.125 -6.383 1 85.88 84 LEU A CA 1
ATOM 669 C C . LEU A 1 84 ? -19.219 -9.961 -7.828 1 85.88 84 LEU A C 1
ATOM 671 O O . LEU A 1 84 ? -18.094 -10.297 -8.164 1 85.88 84 LEU A O 1
ATOM 675 N N . GLU A 1 85 ? -20.172 -9.422 -8.734 1 88.31 85 GLU A N 1
ATOM 676 C CA . GLU A 1 85 ? -19.922 -9.43 -10.164 1 88.31 85 GLU A CA 1
ATOM 677 C C . GLU A 1 85 ? -18.766 -8.5 -10.523 1 88.31 85 GLU A C 1
ATOM 679 O O . GLU A 1 85 ? -17.875 -8.875 -11.289 1 88.31 85 GLU A O 1
ATOM 684 N N . PRO A 1 86 ? -18.812 -7.254 -9.938 1 90.94 86 PRO A N 1
ATOM 685 C CA . PRO A 1 86 ? -17.688 -6.383 -10.266 1 90.94 86 PRO A CA 1
ATOM 686 C C . PRO A 1 86 ? -16.344 -6.992 -9.875 1 90.94 86 PRO A C 1
ATOM 688 O O . PRO A 1 86 ? -15.352 -6.848 -10.602 1 90.94 86 PRO A O 1
ATOM 691 N N . LEU A 1 87 ? -16.281 -7.691 -8.789 1 90.69 87 LEU A N 1
ATOM 692 C CA . LEU A 1 87 ? -15.055 -8.359 -8.352 1 90.69 87 LEU A CA 1
ATOM 693 C C . LEU A 1 87 ? -14.688 -9.484 -9.312 1 90.69 87 LEU A C 1
ATOM 695 O O . LEU A 1 87 ? -13.523 -9.617 -9.711 1 90.69 87 LEU A O 1
ATOM 699 N N . ALA A 1 88 ? -15.68 -10.312 -9.664 1 88.5 88 ALA A N 1
ATOM 700 C CA . ALA A 1 88 ? -15.445 -11.406 -10.602 1 88.5 88 ALA A CA 1
ATOM 701 C C . ALA A 1 88 ? -14.883 -10.883 -11.922 1 88.5 88 ALA A C 1
ATOM 703 O O . ALA A 1 88 ? -13.961 -11.477 -12.484 1 88.5 88 ALA A O 1
ATOM 704 N N . TYR A 1 89 ? -15.469 -9.844 -12.297 1 92.12 89 TYR A N 1
ATOM 705 C CA . TYR A 1 89 ? -15.008 -9.219 -13.531 1 92.12 89 TYR A CA 1
ATOM 706 C C . TYR A 1 89 ? -13.547 -8.781 -13.414 1 92.12 89 TYR A C 1
ATOM 708 O O . TYR A 1 89 ? -12.734 -9.07 -14.289 1 92.12 89 TYR A O 1
ATOM 716 N N . SER A 1 90 ? -13.227 -8.094 -12.305 1 92.75 90 SER A N 1
ATOM 717 C CA . SER A 1 90 ? -11.867 -7.602 -12.086 1 92.75 90 SER A CA 1
ATOM 718 C C . SER A 1 90 ? -10.867 -8.75 -12.023 1 92.75 90 SER A C 1
ATOM 720 O O . SER A 1 90 ? -9.766 -8.641 -12.562 1 92.75 90 SER A O 1
ATOM 722 N N . ILE A 1 91 ? -11.227 -9.812 -11.406 1 90.44 91 ILE A N 1
ATOM 723 C CA . ILE A 1 91 ? -10.352 -10.977 -11.305 1 90.44 91 ILE A CA 1
ATOM 724 C C . ILE A 1 91 ? -10.086 -11.555 -12.695 1 90.44 91 ILE A C 1
ATOM 726 O O . ILE A 1 91 ? -8.945 -11.906 -13.016 1 90.44 91 ILE A O 1
ATOM 730 N N . ASN A 1 92 ? -11.078 -11.562 -13.469 1 90.69 92 ASN A N 1
ATOM 731 C CA . ASN A 1 92 ? -10.938 -12.094 -14.82 1 90.69 92 ASN A CA 1
ATOM 732 C C . ASN A 1 92 ? -10.039 -11.211 -15.68 1 90.69 92 ASN A C 1
ATOM 734 O O . ASN A 1 92 ? -9.203 -11.719 -16.422 1 90.69 92 ASN A O 1
ATOM 738 N N . VAL A 1 93 ? -10.188 -9.969 -15.516 1 93.12 93 VAL A N 1
ATOM 739 C CA . VAL A 1 93 ? -9.461 -9.016 -16.344 1 93.12 93 VAL A CA 1
ATOM 740 C C . VAL A 1 93 ? -8 -8.961 -15.914 1 93.12 93 VAL A C 1
ATOM 742 O O . VAL A 1 93 ? -7.113 -8.68 -16.719 1 93.12 93 VAL A O 1
ATOM 745 N N . ALA A 1 94 ? -7.684 -9.172 -14.656 1 91 94 ALA A N 1
ATOM 746 C CA . ALA A 1 94 ? -6.332 -9.07 -14.109 1 91 94 ALA A CA 1
ATOM 747 C C . ALA A 1 94 ? -5.398 -10.086 -14.758 1 91 94 ALA A C 1
ATOM 749 O O . ALA A 1 94 ? -4.18 -9.906 -14.758 1 91 94 ALA A O 1
ATOM 750 N N . GLN A 1 95 ? -5.898 -11.094 -15.359 1 90.56 95 GLN A N 1
ATOM 751 C CA . GLN A 1 95 ? -5.09 -12.133 -15.992 1 90.56 95 GLN A CA 1
ATOM 752 C C . GLN A 1 95 ? -3.885 -12.492 -15.125 1 90.56 95 GLN A C 1
ATOM 754 O O . GLN A 1 95 ? -2.752 -12.508 -15.609 1 90.56 95 GLN A O 1
ATOM 759 N N . CYS A 1 96 ? -4.148 -12.852 -13.922 1 92.44 96 CYS A N 1
ATOM 760 C CA . CYS A 1 96 ? -3.092 -13.125 -12.953 1 92.44 96 CYS A CA 1
ATOM 761 C C . CYS A 1 96 ? -2.994 -14.617 -12.656 1 92.44 96 CYS A C 1
ATOM 763 O O . CYS A 1 96 ? -3.914 -15.375 -12.969 1 92.44 96 CYS A O 1
ATOM 765 N N . ARG A 1 97 ? -1.862 -14.922 -12.133 1 91 97 ARG A N 1
ATOM 766 C CA . ARG A 1 97 ? -1.623 -16.312 -11.773 1 91 97 ARG A CA 1
ATOM 767 C C . ARG A 1 97 ? -2.311 -16.672 -10.461 1 91 97 ARG A C 1
ATOM 769 O O . ARG A 1 97 ? -2.66 -17.828 -10.234 1 91 97 ARG A O 1
ATOM 776 N N . ALA A 1 98 ? -2.471 -15.688 -9.633 1 92.75 98 ALA A N 1
ATOM 777 C CA . ALA A 1 98 ? -3.107 -15.891 -8.336 1 92.75 98 ALA A CA 1
ATOM 778 C C . ALA A 1 98 ? -3.67 -14.586 -7.785 1 92.75 98 ALA A C 1
ATOM 780 O O . ALA A 1 98 ? -3.252 -13.5 -8.203 1 92.75 98 ALA A O 1
ATOM 781 N N . VAL A 1 99 ? -4.621 -14.766 -6.914 1 93.31 99 VAL A N 1
ATOM 782 C CA . VAL A 1 99 ? -5.176 -13.648 -6.152 1 93.31 99 VAL A CA 1
ATOM 783 C C . VAL A 1 99 ? -4.898 -13.844 -4.664 1 93.31 99 VAL A C 1
ATOM 785 O O . VAL A 1 99 ? -5.199 -14.898 -4.105 1 93.31 99 VAL A O 1
ATOM 788 N N . ILE A 1 100 ? -4.254 -12.883 -4.078 1 93.62 100 ILE A N 1
ATOM 789 C CA . ILE A 1 100 ? -4.031 -12.891 -2.637 1 93.62 100 ILE A CA 1
ATOM 790 C C . ILE A 1 100 ? -5.098 -12.039 -1.945 1 93.62 100 ILE A C 1
ATOM 792 O O . ILE A 1 100 ? -5.336 -10.898 -2.334 1 93.62 100 ILE A O 1
ATOM 796 N N . THR A 1 101 ? -5.738 -12.602 -0.971 1 92.5 101 THR A N 1
ATOM 797 C CA . THR A 1 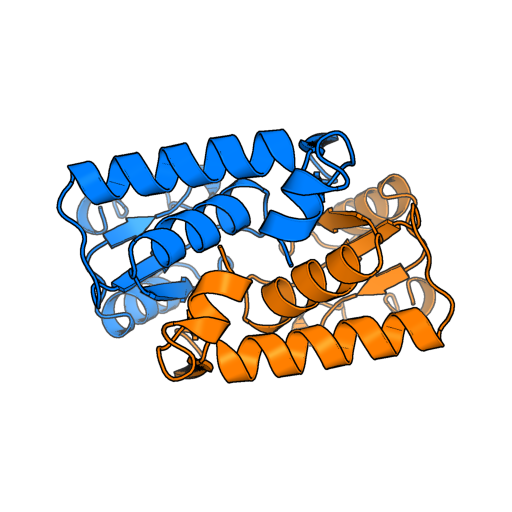101 ? -6.777 -11.898 -0.225 1 92.5 101 THR A CA 1
ATOM 798 C C . THR A 1 101 ? -6.777 -12.328 1.238 1 92.5 101 THR A C 1
ATOM 800 O O . THR A 1 101 ? -5.863 -13.023 1.688 1 92.5 101 THR A O 1
ATOM 803 N N . CYS A 1 102 ? -7.598 -11.641 2.014 1 82.06 102 CYS A N 1
ATOM 804 C CA . CYS A 1 102 ? -7.812 -12.031 3.402 1 82.06 102 CYS A CA 1
ATOM 805 C C . CYS A 1 102 ? -9.242 -12.508 3.621 1 82.06 102 CYS A C 1
ATOM 807 O O . CYS A 1 102 ? -10.141 -12.164 2.85 1 82.06 102 CYS A O 1
ATOM 809 N N . SER A 1 103 ? -9.367 -13.391 4.559 1 71.81 103 SER A N 1
ATOM 810 C CA . SER A 1 103 ? -10.633 -14.07 4.824 1 71.81 103 SER A CA 1
ATOM 811 C C . SER A 1 103 ? -11.766 -13.07 5.043 1 71.81 103 SER A C 1
ATOM 813 O O . SER A 1 103 ? -12.922 -13.359 4.73 1 71.81 103 SER A O 1
ATOM 815 N N . VAL A 1 104 ? -11.445 -11.852 5.523 1 70.69 104 VAL A N 1
ATOM 816 C CA . VAL A 1 104 ? -12.477 -10.883 5.871 1 70.69 104 VAL A CA 1
ATOM 817 C C . VAL A 1 104 ? -13.117 -10.336 4.598 1 70.69 104 VAL A C 1
ATOM 819 O O . VAL A 1 104 ? -14.266 -9.867 4.621 1 70.69 104 VAL A O 1
ATOM 822 N N . LEU A 1 105 ? -12.406 -10.453 3.504 1 73.06 105 LEU A N 1
ATOM 823 C CA . LEU A 1 105 ? -12.914 -9.875 2.264 1 73.06 105 LEU A CA 1
ATOM 824 C C . LEU A 1 105 ? -13.633 -10.93 1.424 1 73.06 105 LEU A C 1
ATOM 826 O O . LEU A 1 105 ? -14.273 -10.594 0.422 1 73.06 105 LEU A O 1
ATOM 830 N N . LEU A 1 106 ? -13.289 -12.164 1.704 1 68.06 106 LEU A N 1
ATOM 831 C CA . LEU A 1 106 ? -13.898 -13.211 0.897 1 68.06 106 LEU A CA 1
ATOM 832 C C . LEU A 1 106 ? -15.383 -13.352 1.223 1 68.06 106 LEU A C 1
ATOM 834 O O . LEU A 1 106 ? -15.773 -13.297 2.391 1 68.06 106 LEU A O 1
ATOM 838 N N . PRO A 1 107 ? -16.125 -13.164 0.102 1 58.19 107 PRO A N 1
ATOM 839 C CA . PRO A 1 107 ? -17.547 -13.422 0.363 1 58.19 107 PRO A CA 1
ATOM 840 C C . PRO A 1 107 ? -17.781 -14.75 1.086 1 58.19 107 PRO A C 1
ATOM 842 O O . PRO A 1 107 ? -16.906 -15.617 1.087 1 58.19 107 PRO A O 1
ATOM 845 N N . SER A 1 108 ? -18.828 -14.93 1.779 1 48.91 108 SER A N 1
ATOM 846 C CA . SER A 1 108 ? -19.188 -16.188 2.432 1 48.91 108 SER A CA 1
ATOM 847 C C . SER A 1 108 ? -18.578 -17.375 1.705 1 48.91 108 SER A C 1
ATOM 849 O O . SER A 1 108 ? -18.125 -17.25 0.565 1 48.91 108 SER A O 1
ATOM 851 N N . GLU A 1 109 ? -18.594 -18.656 2.193 1 44.03 109 GLU A N 1
ATOM 852 C CA . GLU A 1 109 ? -18.031 -19.984 1.977 1 44.03 109 GLU A CA 1
ATOM 853 C C . GLU A 1 109 ? -17.719 -20.203 0.501 1 44.03 109 GLU A C 1
ATOM 855 O O . GLU A 1 109 ? -16.719 -20.844 0.164 1 44.03 109 GLU A O 1
ATOM 860 N N . SER A 1 110 ? -18.594 -20.109 -0.439 1 38.84 110 SER A N 1
ATOM 861 C CA . SER A 1 110 ? -18.656 -20.844 -1.704 1 38.84 110 SER A CA 1
ATOM 862 C C . SER A 1 110 ? -17.672 -20.25 -2.719 1 38.84 110 SER A C 1
ATOM 864 O O . SER A 1 110 ? -17.141 -20.969 -3.564 1 38.84 110 SER A O 1
ATOM 866 N N . THR A 1 111 ? -17.453 -19 -2.822 1 38.19 111 THR A N 1
ATOM 867 C CA . THR A 1 111 ? -16.938 -18.438 -4.059 1 38.19 111 THR A CA 1
ATOM 868 C C . THR A 1 111 ? -15.406 -18.422 -4.047 1 38.19 111 THR A C 1
ATOM 870 O O . THR A 1 111 ? -14.773 -18.359 -5.105 1 38.19 111 THR A O 1
ATOM 873 N N . PHE A 1 112 ? -14.695 -18.281 -3.055 1 41.81 112 PHE A N 1
ATOM 874 C CA . PHE A 1 112 ? -13.25 -18.109 -2.992 1 41.81 112 PHE A CA 1
ATOM 875 C C . PHE A 1 112 ? -12.523 -19.344 -3.506 1 41.81 112 PHE A C 1
ATOM 877 O O . PHE A 1 112 ? -11.32 -19.297 -3.748 1 41.81 112 PHE A O 1
ATOM 884 N N . GLU A 1 113 ? -13.078 -20.547 -3.475 1 38.16 113 GLU A N 1
ATOM 885 C CA . GLU A 1 113 ? -12.391 -21.766 -3.889 1 38.16 113 GLU A CA 1
ATOM 886 C C . GLU A 1 113 ? -11.703 -21.578 -5.238 1 38.16 113 GLU A C 1
ATOM 888 O O . GLU A 1 113 ? -10.633 -22.141 -5.477 1 38.16 113 GLU A O 1
ATOM 893 N N . LYS A 1 114 ? -12.445 -20.969 -6.164 1 40.16 114 LYS A N 1
ATOM 894 C CA . LYS A 1 114 ? -11.914 -20.969 -7.527 1 40.16 114 LYS A CA 1
ATOM 895 C C . LYS A 1 114 ? -10.781 -19.969 -7.676 1 40.16 114 LYS A C 1
ATOM 897 O O . LYS A 1 114 ? -10.055 -19.984 -8.672 1 40.16 114 LYS A O 1
ATOM 902 N N . LEU A 1 115 ? -10.836 -18.953 -6.941 1 39.91 115 LEU A N 1
ATOM 903 C CA . LEU A 1 115 ? -9.82 -17.938 -7.207 1 39.91 115 LEU A CA 1
ATOM 904 C C . LEU A 1 115 ? -8.445 -18.391 -6.738 1 39.91 115 LEU A C 1
ATOM 906 O O . LEU A 1 115 ? -7.43 -18.016 -7.328 1 39.91 115 LEU A O 1
ATOM 910 N N . LEU A 1 116 ? -8.18 -19 -5.461 1 36 116 LEU A N 1
ATOM 911 C CA . LEU A 1 116 ? -6.84 -19.5 -5.188 1 36 116 LEU A CA 1
ATOM 912 C C . LEU A 1 116 ? -6.551 -20.75 -6.012 1 36 116 LEU A C 1
ATOM 914 O O . LEU A 1 116 ? -7.387 -21.656 -6.082 1 36 116 LEU A O 1
ATOM 918 N N . MET B 1 1 ? 15.844 -2.332 -2.412 1 69.75 1 MET B N 1
ATOM 919 C CA . MET B 1 1 ? 14.836 -3.121 -3.105 1 69.75 1 MET B CA 1
ATOM 920 C C . MET B 1 1 ? 14.055 -2.26 -4.098 1 69.75 1 MET B C 1
ATOM 922 O O . MET B 1 1 ? 14.25 -2.377 -5.309 1 69.75 1 MET B O 1
ATOM 926 N N . PHE B 1 2 ? 13.234 -1.339 -3.623 1 75.62 2 PHE B N 1
ATOM 927 C CA . PHE B 1 2 ? 12.539 -0.505 -4.594 1 75.62 2 PHE B CA 1
ATOM 928 C C . PHE B 1 2 ? 13.523 0.261 -5.465 1 75.62 2 PHE B C 1
ATOM 930 O O . PHE B 1 2 ? 13.477 0.18 -6.691 1 75.62 2 PHE B O 1
ATOM 937 N N . LEU B 1 3 ? 14.547 0.877 -4.816 1 75.56 3 LEU B N 1
ATOM 938 C CA . LEU B 1 3 ? 15.484 1.665 -5.602 1 75.56 3 LEU B CA 1
ATOM 939 C C . LEU B 1 3 ? 16.375 0.762 -6.453 1 75.56 3 LEU B C 1
ATOM 941 O O . LEU B 1 3 ? 16.875 1.18 -7.504 1 75.56 3 LEU B O 1
ATOM 945 N N . GLU B 1 4 ? 16.531 -0.423 -5.949 1 79.88 4 GLU B N 1
ATOM 946 C CA . GLU B 1 4 ? 17.281 -1.37 -6.77 1 79.88 4 GLU B CA 1
ATOM 947 C C . GLU B 1 4 ? 16.531 -1.702 -8.055 1 79.88 4 GLU B C 1
ATOM 949 O O . GLU B 1 4 ? 17.125 -1.798 -9.125 1 79.88 4 GLU B O 1
ATOM 954 N N . GLN B 1 5 ? 15.25 -1.84 -7.965 1 83.12 5 GLN B N 1
ATOM 955 C CA . GLN B 1 5 ? 14.445 -2.107 -9.148 1 83.12 5 GLN B CA 1
ATOM 956 C C . GLN B 1 5 ? 14.414 -0.898 -10.078 1 83.12 5 GLN B C 1
ATOM 958 O O . GLN B 1 5 ? 14.438 -1.048 -11.305 1 83.12 5 GLN B O 1
ATOM 963 N N . VAL B 1 6 ? 14.352 0.294 -9.492 1 82.38 6 VAL B N 1
ATOM 964 C CA . VAL B 1 6 ? 14.406 1.516 -10.289 1 82.38 6 VAL B CA 1
ATOM 965 C C . VAL B 1 6 ? 15.695 1.543 -11.109 1 82.38 6 VAL B C 1
ATOM 967 O O . VAL B 1 6 ? 15.68 1.902 -12.289 1 82.38 6 VAL B O 1
ATOM 970 N N . ARG B 1 7 ? 16.734 1.151 -10.5 1 84.44 7 ARG B N 1
ATOM 971 C CA . ARG B 1 7 ? 18.047 1.169 -11.156 1 84.44 7 ARG B CA 1
ATOM 972 C C . ARG B 1 7 ? 18.172 0.034 -12.164 1 84.44 7 ARG B C 1
ATOM 974 O O . ARG B 1 7 ? 18.609 0.247 -13.297 1 84.44 7 ARG B O 1
ATOM 981 N N . LYS B 1 8 ? 17.703 -1.12 -11.852 1 87.38 8 LYS B N 1
ATOM 982 C CA . LYS B 1 8 ? 17.938 -2.307 -12.664 1 87.38 8 LYS B CA 1
ATOM 983 C C . LYS B 1 8 ? 16.875 -2.463 -13.734 1 87.38 8 LYS B C 1
ATOM 985 O O . LYS B 1 8 ? 17.156 -2.908 -14.852 1 87.38 8 LYS B O 1
ATOM 990 N N . HIS B 1 9 ? 15.68 -2.109 -13.383 1 91.12 9 HIS B N 1
ATOM 991 C CA . HIS B 1 9 ? 14.547 -2.342 -14.273 1 91.12 9 HIS B CA 1
ATOM 992 C C . HIS B 1 9 ? 13.609 -1.135 -14.305 1 91.12 9 HIS B C 1
ATOM 994 O O . HIS B 1 9 ? 12.406 -1.27 -14.07 1 91.12 9 HIS B O 1
ATOM 1000 N N . PRO B 1 10 ? 14.164 0.018 -14.711 1 91.5 10 PRO B N 1
ATOM 1001 C CA . PRO B 1 10 ? 13.383 1.255 -14.625 1 91.5 10 PRO B CA 1
ATOM 1002 C C . PRO B 1 10 ? 12.102 1.205 -15.461 1 91.5 10 PRO B C 1
ATOM 1004 O O . PRO B 1 10 ? 11.086 1.78 -15.062 1 91.5 10 PRO B O 1
ATOM 1007 N N . GLN B 1 11 ? 12.141 0.456 -16.562 1 94.94 11 GLN B N 1
ATOM 1008 C CA . GLN B 1 11 ? 11.016 0.497 -17.484 1 94.94 11 GLN B CA 1
ATOM 1009 C C . GLN B 1 11 ? 10.047 -0.656 -17.234 1 94.94 11 GLN B C 1
ATOM 1011 O O . GLN B 1 11 ? 9 -0.749 -17.859 1 94.94 11 GLN B O 1
ATOM 1016 N N . LYS B 1 12 ? 10.359 -1.508 -16.266 1 95 12 LYS B N 1
ATOM 1017 C CA . LYS B 1 12 ? 9.453 -2.598 -15.914 1 95 12 LYS B CA 1
ATOM 1018 C C . LYS B 1 12 ? 8.258 -2.084 -15.117 1 95 12 LYS B C 1
ATOM 1020 O O . LYS B 1 12 ? 8.398 -1.176 -14.297 1 95 12 LYS B O 1
ATOM 1025 N N . VAL B 1 13 ? 7.137 -2.729 -15.336 1 96.5 13 VAL B N 1
ATOM 1026 C CA . VAL B 1 13 ? 5.914 -2.354 -14.641 1 96.5 13 VAL B CA 1
ATOM 1027 C C . VAL B 1 13 ? 6.02 -2.752 -13.164 1 96.5 13 VAL B C 1
ATOM 1029 O O . VAL B 1 13 ? 6.328 -3.904 -12.852 1 96.5 13 VAL B O 1
ATOM 1032 N N . ALA B 1 14 ? 5.824 -1.777 -12.281 1 96.31 14 ALA B N 1
ATOM 1033 C CA . ALA B 1 14 ? 5.855 -2.008 -10.836 1 96.31 14 ALA B CA 1
ATOM 1034 C C . ALA B 1 14 ? 4.516 -2.541 -10.336 1 96.31 14 ALA B C 1
ATOM 1036 O O . ALA B 1 14 ? 4.473 -3.389 -9.438 1 96.31 14 ALA B O 1
ATOM 1037 N N . CYS B 1 15 ? 3.41 -2.002 -10.844 1 97.25 15 CYS B N 1
ATOM 1038 C CA . CYS B 1 15 ? 2.072 -2.465 -10.484 1 97.25 15 CYS B CA 1
ATOM 1039 C C . CYS B 1 15 ? 1.031 -1.909 -11.453 1 97.25 15 CYS B C 1
ATOM 1041 O O . CYS B 1 15 ? 1.312 -0.977 -12.203 1 97.25 15 CYS B O 1
ATOM 1043 N N . VAL B 1 16 ? -0.115 -2.514 -11.453 1 97.69 16 VAL B N 1
ATOM 1044 C CA . VAL B 1 16 ? -1.233 -2.117 -12.305 1 97.69 16 VAL B CA 1
ATOM 1045 C C . VAL B 1 16 ? -2.51 -2.033 -11.469 1 97.69 16 VAL B C 1
ATOM 1047 O O . VAL B 1 16 ? -2.752 -2.881 -10.609 1 97.69 16 VAL B O 1
ATOM 1050 N N . GLU B 1 17 ? -3.285 -1.009 -11.664 1 97.25 17 GLU B N 1
ATOM 1051 C CA . GLU B 1 17 ? -4.637 -0.918 -11.117 1 97.25 17 GLU B CA 1
ATOM 1052 C C . GLU B 1 17 ? -5.656 -1.561 -12.055 1 97.25 17 GLU B C 1
ATOM 1054 O O . GLU B 1 17 ? -5.898 -1.06 -13.156 1 97.25 17 GLU B O 1
ATOM 1059 N N . VAL B 1 18 ? -6.34 -2.557 -11.609 1 96.88 18 VAL B N 1
ATOM 1060 C CA . VAL B 1 18 ? -7.133 -3.414 -12.484 1 96.88 18 VAL B CA 1
ATOM 1061 C C . VAL B 1 18 ? -8.328 -2.635 -13.031 1 96.88 18 VAL B C 1
ATOM 1063 O O . VAL B 1 18 ? -8.617 -2.682 -14.227 1 96.88 18 VAL B O 1
ATOM 1066 N N . GLU B 1 19 ? -9 -1.894 -12.156 1 94.38 19 GLU B N 1
ATOM 1067 C CA . GLU B 1 19 ? -10.242 -1.241 -12.547 1 94.38 19 GLU B CA 1
ATOM 1068 C C . GLU B 1 19 ? -9.992 -0.126 -13.555 1 94.38 19 GLU B C 1
ATOM 1070 O O . GLU B 1 19 ? -10.766 0.046 -14.508 1 94.38 19 GLU B O 1
ATOM 1075 N N . THR B 1 20 ? -8.938 0.602 -13.414 1 93.88 20 THR B N 1
ATOM 1076 C CA . THR B 1 20 ? -8.688 1.759 -14.266 1 93.88 20 THR B CA 1
ATOM 1077 C C . THR B 1 20 ? -7.742 1.396 -15.406 1 93.88 20 THR B C 1
ATOM 1079 O O . THR B 1 20 ? -7.656 2.119 -16.406 1 93.88 20 THR B O 1
ATOM 1082 N N . GLY B 1 21 ? -6.98 0.377 -15.234 1 95.25 21 GLY B N 1
ATOM 1083 C CA . GLY B 1 21 ? -5.961 0.013 -16.203 1 95.25 21 GLY B CA 1
ATOM 1084 C C . GLY B 1 21 ? -4.684 0.817 -16.062 1 95.25 21 GLY B C 1
ATOM 1085 O O . GLY B 1 21 ? -3.732 0.622 -16.812 1 95.25 21 GLY B O 1
ATOM 1086 N N . ARG B 1 22 ? -4.664 1.711 -15.125 1 96.69 22 ARG B N 1
ATOM 1087 C CA . ARG B 1 22 ? -3.471 2.518 -14.891 1 96.69 22 ARG B CA 1
ATOM 1088 C C . ARG B 1 22 ? -2.285 1.643 -14.5 1 96.69 22 ARG B C 1
ATOM 1090 O O . ARG B 1 22 ? -2.412 0.766 -13.641 1 96.69 22 ARG B O 1
ATOM 1097 N N . GLN B 1 23 ? -1.175 1.807 -15.227 1 97.81 23 GLN B N 1
ATOM 1098 C CA . GLN B 1 23 ? 0.082 1.128 -14.922 1 97.81 23 GLN B CA 1
ATOM 1099 C C . GLN B 1 23 ? 1.201 2.133 -14.664 1 97.81 23 GLN B C 1
ATOM 1101 O O . GLN B 1 23 ? 1.169 3.252 -15.18 1 97.81 23 GLN B O 1
ATOM 1106 N N . ILE B 1 24 ? 2.17 1.686 -13.906 1 97.31 24 ILE B N 1
ATOM 1107 C CA . ILE B 1 24 ? 3.297 2.564 -13.617 1 97.31 24 ILE B CA 1
ATOM 1108 C C . ILE B 1 24 ? 4.59 1.751 -13.578 1 97.31 24 ILE B C 1
ATOM 1110 O O . ILE B 1 24 ? 4.617 0.646 -13.031 1 97.31 24 ILE B O 1
ATOM 1114 N N . THR B 1 25 ? 5.586 2.324 -14.219 1 97.38 25 THR B N 1
ATOM 1115 C CA . THR B 1 25 ? 6.898 1.688 -14.172 1 97.38 25 THR B CA 1
ATOM 1116 C C . THR B 1 25 ? 7.637 2.064 -12.891 1 97.38 25 THR B C 1
ATOM 1118 O O . THR B 1 25 ? 7.223 2.979 -12.172 1 97.38 25 THR B O 1
ATOM 1121 N N . TYR B 1 26 ? 8.734 1.377 -12.633 1 96.06 26 TYR B N 1
ATOM 1122 C CA . TYR B 1 26 ? 9.523 1.696 -11.445 1 96.06 26 TYR B CA 1
ATOM 1123 C C . TYR B 1 26 ? 10.07 3.117 -11.523 1 96.06 26 TYR B C 1
ATOM 1125 O O . TYR B 1 26 ? 10.094 3.836 -10.523 1 96.06 26 TYR B O 1
ATOM 1133 N N . ASP B 1 27 ? 10.484 3.51 -12.664 1 96.25 27 ASP B N 1
ATOM 1134 C CA . ASP B 1 27 ? 11 4.863 -12.852 1 96.25 27 ASP B CA 1
ATOM 1135 C C . ASP B 1 27 ? 9.906 5.906 -12.625 1 96.25 27 ASP B C 1
ATOM 1137 O O . ASP B 1 27 ? 10.133 6.906 -11.938 1 96.25 27 ASP B O 1
ATOM 1141 N N . GLU B 1 28 ? 8.766 5.652 -13.227 1 97.31 28 GLU B N 1
ATOM 1142 C CA . GLU B 1 28 ? 7.641 6.566 -13.047 1 97.31 28 GLU B CA 1
ATOM 1143 C C . GLU B 1 28 ? 7.191 6.613 -11.594 1 97.31 28 GLU B C 1
ATOM 1145 O O . GLU B 1 28 ? 6.855 7.68 -11.07 1 97.31 28 GLU B O 1
ATOM 1150 N N . LEU B 1 29 ? 7.168 5.445 -10.945 1 96.62 29 LEU B N 1
ATOM 1151 C CA . LEU B 1 29 ? 6.812 5.387 -9.531 1 96.62 29 LEU B CA 1
ATOM 1152 C C . LEU B 1 29 ? 7.809 6.172 -8.688 1 96.62 29 LEU B C 1
ATOM 1154 O O . LEU B 1 29 ? 7.418 6.895 -7.77 1 96.62 29 LEU B O 1
ATOM 1158 N N . ASN B 1 30 ? 9.055 6.074 -9.008 1 95.75 30 ASN B N 1
ATOM 1159 C CA . ASN B 1 30 ? 10.07 6.852 -8.312 1 95.75 30 ASN B CA 1
ATOM 1160 C C . ASN B 1 30 ? 9.852 8.352 -8.492 1 95.75 30 ASN B C 1
ATOM 1162 O O . ASN B 1 30 ? 10 9.117 -7.543 1 95.75 30 ASN B O 1
ATOM 1166 N N . GLY B 1 31 ? 9.523 8.711 -9.672 1 96.31 31 GLY B N 1
ATOM 1167 C CA . GLY B 1 31 ? 9.211 10.109 -9.914 1 96.31 31 GLY B CA 1
ATOM 1168 C C . GLY B 1 31 ? 8.031 10.602 -9.094 1 96.31 31 GLY B C 1
ATOM 1169 O O . GLY B 1 31 ? 8.102 11.672 -8.484 1 96.31 31 GLY B O 1
ATOM 1170 N N . LEU B 1 32 ? 6.969 9.883 -9.125 1 96.19 32 LEU B N 1
ATOM 1171 C CA . LEU B 1 32 ? 5.777 10.227 -8.352 1 96.19 32 LEU B CA 1
ATOM 1172 C C . LEU B 1 32 ? 6.094 10.289 -6.863 1 96.19 32 LEU B C 1
ATOM 1174 O O . LEU B 1 32 ? 5.66 11.211 -6.172 1 96.19 32 LEU B O 1
ATOM 1178 N N . THR B 1 33 ? 6.84 9.297 -6.379 1 95.5 33 THR B N 1
ATOM 1179 C CA . THR B 1 33 ? 7.297 9.242 -4.996 1 95.5 33 THR B CA 1
ATOM 1180 C C . THR B 1 33 ? 8.062 10.508 -4.629 1 95.5 33 THR B C 1
ATOM 1182 O O . THR B 1 33 ? 7.793 11.125 -3.596 1 95.5 33 THR B O 1
ATOM 1185 N N . ASN B 1 34 ? 8.969 10.898 -5.473 1 96.12 34 ASN B N 1
ATOM 1186 C CA . ASN B 1 34 ? 9.766 12.094 -5.223 1 96.12 34 ASN B CA 1
ATOM 1187 C C . ASN B 1 34 ? 8.898 13.352 -5.211 1 96.12 34 ASN B C 1
ATOM 1189 O O . ASN B 1 34 ? 9.148 14.281 -4.441 1 96.12 34 ASN B O 1
ATOM 1193 N N . ARG B 1 35 ? 7.941 13.398 -6.043 1 97.31 35 ARG B N 1
ATOM 1194 C CA . ARG B 1 35 ? 7.027 14.531 -6.062 1 97.31 35 ARG B CA 1
ATOM 1195 C C . ARG B 1 35 ? 6.27 14.648 -4.746 1 97.31 35 ARG B C 1
ATOM 1197 O O . ARG B 1 35 ? 6.164 15.742 -4.176 1 97.31 35 ARG B O 1
ATOM 1204 N N . TYR B 1 36 ? 5.734 13.516 -4.289 1 95.69 36 TYR B N 1
ATOM 1205 C CA . TYR B 1 36 ? 5.031 13.539 -3.014 1 95.69 36 TYR B CA 1
ATOM 1206 C C . TYR B 1 36 ? 5.977 13.914 -1.876 1 95.69 36 TYR B C 1
ATOM 1208 O O . TYR B 1 36 ? 5.629 14.711 -1.008 1 95.69 36 TYR B O 1
ATOM 1216 N N . ALA B 1 37 ? 7.188 13.32 -1.872 1 95.38 37 ALA B N 1
ATOM 1217 C CA . ALA B 1 37 ? 8.18 13.641 -0.85 1 95.38 37 ALA B CA 1
ATOM 1218 C C . ALA B 1 37 ? 8.477 15.141 -0.823 1 95.38 37 ALA B C 1
ATOM 1220 O O . ALA B 1 37 ? 8.445 15.766 0.238 1 95.38 37 ALA B O 1
ATOM 1221 N N . ASN B 1 38 ? 8.758 15.672 -1.964 1 96.94 38 ASN B N 1
ATOM 1222 C CA . ASN B 1 38 ? 9.094 17.094 -2.078 1 96.94 38 ASN B CA 1
ATOM 1223 C C . ASN B 1 38 ? 7.941 17.984 -1.632 1 96.94 38 ASN B C 1
ATOM 1225 O O . ASN B 1 38 ? 8.156 19.016 -0.992 1 96.94 38 ASN B O 1
ATOM 1229 N N . TYR B 1 39 ? 6.801 17.594 -2.02 1 96.75 39 TYR B N 1
ATOM 1230 C CA . TYR B 1 39 ? 5.617 18.375 -1.647 1 96.75 39 TYR B CA 1
ATOM 1231 C C . TYR B 1 39 ? 5.48 18.469 -0.133 1 96.75 39 TYR B C 1
ATOM 1233 O O . TYR B 1 39 ? 5.402 19.562 0.424 1 96.75 39 TYR B O 1
ATOM 1241 N N . PHE B 1 40 ? 5.547 17.375 0.562 1 95.81 40 PHE B N 1
ATOM 1242 C CA . PHE B 1 40 ? 5.367 17.359 2.008 1 95.81 40 PHE B CA 1
ATOM 1243 C C . PHE B 1 40 ? 6.566 18 2.707 1 95.81 40 PHE B C 1
ATOM 1245 O O . PHE B 1 40 ? 6.414 18.656 3.738 1 95.81 40 PHE B O 1
ATOM 1252 N N . ASP B 1 41 ? 7.73 17.75 2.135 1 96.5 41 ASP B N 1
ATOM 1253 C CA . ASP B 1 41 ? 8.914 18.422 2.664 1 96.5 41 ASP B CA 1
ATOM 1254 C C . ASP B 1 41 ? 8.758 19.938 2.607 1 96.5 41 ASP B C 1
ATOM 1256 O O . ASP B 1 41 ? 9.07 20.625 3.572 1 96.5 41 ASP B O 1
ATOM 1260 N N . SER B 1 42 ? 8.258 20.391 1.516 1 97.19 42 SER B N 1
ATOM 1261 C CA . SER B 1 42 ? 8.078 21.828 1.317 1 97.19 42 SER B CA 1
ATOM 1262 C C . SER B 1 42 ? 7.047 22.391 2.283 1 97.19 42 SER B C 1
ATOM 1264 O O . SER B 1 42 ? 7.074 23.594 2.602 1 97.19 42 SER B O 1
ATOM 1266 N N . LEU B 1 43 ? 6.117 21.578 2.73 1 96.06 43 LEU B N 1
ATOM 1267 C CA . LEU B 1 43 ? 5.098 22 3.682 1 96.06 43 LEU B CA 1
ATOM 1268 C C . LEU B 1 43 ? 5.637 21.969 5.109 1 96.06 43 LEU B C 1
ATOM 1270 O O . LEU B 1 43 ? 4.934 22.344 6.051 1 96.06 43 LEU B O 1
ATOM 1274 N N . GLY B 1 44 ? 6.871 21.391 5.258 1 97 44 GLY B N 1
ATOM 1275 C CA . GLY B 1 44 ? 7.539 21.438 6.551 1 97 44 GLY B CA 1
ATOM 1276 C C . GLY B 1 44 ? 7.371 20.172 7.355 1 97 44 GLY B C 1
ATOM 1277 O O . GLY B 1 44 ? 7.648 20.141 8.555 1 97 44 GLY B O 1
ATOM 1278 N N . TYR B 1 45 ? 6.816 19.125 6.762 1 96.38 45 TYR B N 1
ATOM 1279 C CA . TYR B 1 45 ? 6.77 17.844 7.449 1 96.38 45 TYR B CA 1
ATOM 1280 C C . TYR B 1 45 ? 8.172 17.312 7.703 1 96.38 45 TYR B C 1
ATOM 1282 O O . TYR B 1 45 ? 9.062 17.469 6.867 1 96.38 45 TYR B O 1
ATOM 1290 N N . LYS B 1 46 ? 8.352 16.625 8.828 1 92.06 46 LYS B N 1
ATOM 1291 C CA . LYS B 1 46 ? 9.68 16.203 9.258 1 92.06 46 LYS B CA 1
ATOM 1292 C C . LYS B 1 46 ? 9.641 14.781 9.82 1 92.06 46 LYS B C 1
ATOM 1294 O O . LYS B 1 46 ? 8.562 14.211 10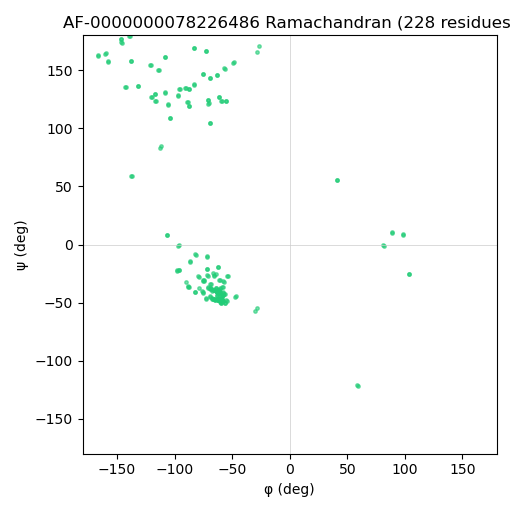 1 92.06 46 LYS B O 1
ATOM 1299 N N . LYS B 1 47 ? 10.859 14.398 10.195 1 92.62 47 LYS B N 1
ATOM 1300 C CA . LYS B 1 47 ? 11.039 13.086 10.812 1 92.62 47 LYS B CA 1
ATOM 1301 C C . LYS B 1 47 ? 10.211 12.961 12.086 1 92.62 47 LYS B C 1
ATOM 1303 O O . LYS B 1 47 ? 10.273 13.82 12.961 1 92.62 47 LYS B O 1
ATOM 1308 N N . GLY B 1 48 ? 9.391 11.945 12.07 1 91.25 48 GLY B N 1
ATOM 1309 C CA . GLY B 1 48 ? 8.602 11.672 13.266 1 91.25 48 GLY B CA 1
ATOM 1310 C C . GLY B 1 48 ? 7.156 12.117 13.141 1 91.25 48 GLY B C 1
ATOM 1311 O O . GLY B 1 48 ? 6.297 11.656 13.898 1 91.25 48 GLY B O 1
ATOM 1312 N N . ASP B 1 49 ? 6.875 13.125 12.273 1 95.62 49 ASP B N 1
ATOM 1313 C CA . ASP B 1 49 ? 5.48 13.477 12 1 95.62 49 ASP B CA 1
ATOM 1314 C C . ASP B 1 49 ? 4.699 12.266 11.508 1 95.62 49 ASP B C 1
ATOM 1316 O O . ASP B 1 49 ? 5.273 11.352 10.906 1 95.62 49 ASP B O 1
ATOM 1320 N N . VAL B 1 50 ? 3.395 12.258 11.781 1 96.38 50 VAL B N 1
ATOM 1321 C CA . VAL B 1 50 ? 2.527 11.172 11.328 1 96.38 50 VAL B CA 1
ATOM 1322 C C . VAL B 1 50 ? 1.483 11.719 10.359 1 96.38 50 VAL B C 1
ATOM 1324 O O . VAL B 1 50 ? 0.859 12.75 10.617 1 96.38 50 VAL B O 1
ATOM 1327 N N . VAL B 1 51 ? 1.354 11.094 9.234 1 96.62 51 VAL B N 1
ATOM 1328 C CA . VAL B 1 51 ? 0.33 11.391 8.242 1 96.62 51 VAL B CA 1
ATOM 1329 C C . VAL B 1 51 ? -0.543 10.164 8.008 1 96.62 51 VAL B C 1
ATOM 1331 O O . VAL B 1 51 ? -0.033 9.078 7.73 1 96.62 51 VAL B O 1
ATOM 1334 N N . ALA B 1 52 ? -1.843 10.336 8.125 1 96.81 52 ALA B N 1
ATOM 1335 C CA . ALA B 1 52 ? -2.768 9.227 7.91 1 96.81 52 ALA B CA 1
ATOM 1336 C C . ALA B 1 52 ? -3.143 9.109 6.434 1 96.81 52 ALA B C 1
ATOM 1338 O O . ALA B 1 52 ? -3.365 10.117 5.762 1 96.81 52 ALA B O 1
ATOM 1339 N N . LEU B 1 53 ? -3.094 7.91 5.953 1 96.12 53 LEU B N 1
ATOM 1340 C CA . LEU B 1 53 ? -3.568 7.594 4.609 1 96.12 53 LEU B CA 1
ATOM 1341 C C . LEU B 1 53 ? -4.918 6.887 4.66 1 96.12 53 LEU B C 1
ATOM 1343 O O . LEU B 1 53 ? -5.012 5.754 5.145 1 96.12 53 LEU B O 1
ATOM 1347 N N . TYR B 1 54 ? -5.945 7.539 4.27 1 94.75 54 TYR B N 1
ATOM 1348 C CA . TYR B 1 54 ? -7.309 7.035 4.125 1 94.75 54 TYR B CA 1
ATOM 1349 C C . TYR B 1 54 ? -7.719 6.988 2.658 1 94.75 54 TYR B C 1
ATOM 1351 O O . TYR B 1 54 ? -8.352 7.918 2.154 1 94.75 54 TYR B O 1
ATOM 1359 N N . MET B 1 55 ? -7.348 5.926 2.039 1 92.44 55 MET B N 1
ATOM 1360 C CA . MET B 1 55 ? -7.535 5.754 0.602 1 92.44 55 MET B CA 1
ATOM 1361 C C . MET B 1 55 ? -7.465 4.281 0.217 1 92.44 55 MET B C 1
ATOM 1363 O O . MET B 1 55 ? -7.027 3.447 1.013 1 92.44 55 MET B O 1
ATOM 1367 N N . GLU B 1 56 ? -7.902 3.92 -0.927 1 91.44 56 GLU B N 1
ATOM 1368 C CA . GLU B 1 56 ? -7.84 2.553 -1.431 1 91.44 56 GLU B CA 1
ATOM 1369 C C . GLU B 1 56 ? -6.41 2.172 -1.814 1 91.44 56 GLU B C 1
ATOM 1371 O O . GLU B 1 56 ? -5.539 3.037 -1.92 1 91.44 56 GLU B O 1
ATOM 1376 N N . ASN B 1 57 ? -6.188 0.848 -2.023 1 91.5 57 ASN B N 1
ATOM 1377 C CA . ASN B 1 57 ? -4.926 0.384 -2.582 1 91.5 57 ASN B CA 1
ATOM 1378 C C . ASN B 1 57 ? -4.777 0.787 -4.047 1 91.5 57 ASN B C 1
ATOM 1380 O O . ASN B 1 57 ? -5.469 0.249 -4.914 1 91.5 57 ASN B O 1
ATOM 1384 N N . CYS B 1 58 ? -4.02 1.695 -4.281 1 94.62 58 CYS B N 1
ATOM 1385 C CA . CYS B 1 58 ? -3.734 2.197 -5.621 1 94.62 58 CYS B CA 1
ATOM 1386 C C . CYS B 1 58 ? -2.293 2.68 -5.723 1 94.62 58 CYS B C 1
ATOM 1388 O O . CYS B 1 58 ? -1.542 2.625 -4.75 1 94.62 58 CYS B O 1
ATOM 1390 N N . ILE B 1 59 ? -1.887 3.088 -6.852 1 96.44 59 ILE B N 1
ATOM 1391 C CA . ILE B 1 59 ? -0.523 3.521 -7.133 1 96.44 59 ILE B CA 1
ATOM 1392 C C . ILE B 1 59 ? -0.163 4.711 -6.246 1 96.44 59 ILE B C 1
ATOM 1394 O O . ILE B 1 59 ? 0.934 4.762 -5.684 1 96.44 59 ILE B O 1
ATOM 1398 N N . ASP B 1 60 ? -1.125 5.605 -6.012 1 95.69 60 ASP B N 1
ATOM 1399 C CA . ASP B 1 60 ? -0.858 6.793 -5.203 1 95.69 60 ASP B CA 1
ATOM 1400 C C . ASP B 1 60 ? -0.627 6.426 -3.74 1 95.69 60 ASP B C 1
ATOM 1402 O O . ASP B 1 60 ? 0.155 7.078 -3.047 1 95.69 60 ASP B O 1
ATOM 1406 N N . PHE B 1 61 ? -1.286 5.426 -3.268 1 95.44 61 PHE B N 1
ATOM 1407 C CA . PHE B 1 61 ? -1.05 4.961 -1.906 1 95.44 61 PHE B CA 1
ATOM 1408 C C . PHE B 1 61 ? 0.411 4.57 -1.715 1 95.44 61 PHE B C 1
ATOM 1410 O O . PHE B 1 61 ? 1.055 5.008 -0.759 1 95.44 61 PHE B O 1
ATOM 1417 N N . LEU B 1 62 ? 0.958 3.752 -2.674 1 96.06 62 LEU B N 1
ATOM 1418 C CA . LEU B 1 62 ? 2.346 3.303 -2.621 1 96.06 62 LEU B CA 1
ATOM 1419 C C . LEU B 1 62 ? 3.303 4.488 -2.697 1 96.06 62 LEU B C 1
ATOM 1421 O O . LEU B 1 62 ? 4.23 4.594 -1.895 1 96.06 62 LEU B O 1
ATOM 1425 N N . ALA B 1 63 ? 3.006 5.352 -3.637 1 95.69 63 ALA B N 1
ATOM 1426 C CA . ALA B 1 63 ? 3.885 6.496 -3.852 1 95.69 63 ALA B CA 1
ATOM 1427 C C . ALA B 1 63 ? 3.9 7.414 -2.631 1 95.69 63 ALA B C 1
ATOM 1429 O O . ALA B 1 63 ? 4.945 7.957 -2.266 1 95.69 63 ALA B O 1
ATOM 1430 N N . LEU B 1 64 ? 2.695 7.559 -2.082 1 96.19 64 LEU B N 1
ATOM 1431 C CA . LEU B 1 64 ? 2.594 8.398 -0.894 1 96.19 64 LEU B CA 1
ATOM 1432 C C . LEU B 1 64 ? 3.363 7.793 0.273 1 96.19 64 LEU B C 1
ATOM 1434 O O . LEU B 1 64 ? 4.121 8.484 0.953 1 96.19 64 LEU B O 1
ATOM 1438 N N . TRP B 1 65 ? 3.172 6.527 0.519 1 96.75 65 TRP B N 1
ATOM 1439 C CA . TRP B 1 65 ? 3.916 5.887 1.6 1 96.75 65 TRP B CA 1
ATOM 1440 C C . TRP B 1 65 ? 5.418 6.008 1.37 1 96.75 65 TRP B C 1
ATOM 1442 O O . TRP B 1 65 ? 6.168 6.367 2.281 1 96.75 65 TRP B O 1
ATOM 1452 N N . LEU B 1 66 ? 5.898 5.711 0.162 1 95.56 66 LEU B N 1
ATOM 1453 C CA . LEU B 1 66 ? 7.316 5.801 -0.167 1 95.56 66 LEU B CA 1
ATOM 1454 C C . LEU B 1 66 ? 7.828 7.223 0.016 1 95.56 66 LEU B C 1
ATOM 1456 O O . LEU B 1 66 ? 8.898 7.434 0.588 1 95.56 66 LEU B O 1
ATOM 1460 N N . GLY B 1 67 ? 7.07 8.156 -0.508 1 95.19 67 GLY B N 1
ATOM 1461 C CA . GLY B 1 67 ? 7.477 9.555 -0.409 1 95.19 67 GLY B CA 1
ATOM 1462 C C . GLY B 1 67 ? 7.566 10.047 1.021 1 95.19 67 GLY B C 1
ATOM 1463 O O . GLY B 1 67 ? 8.539 10.711 1.396 1 95.19 67 GLY B O 1
ATOM 1464 N N . LEU B 1 68 ? 6.539 9.766 1.787 1 95.81 68 LEU B N 1
ATOM 1465 C CA . LEU B 1 68 ? 6.539 10.148 3.195 1 95.81 68 LEU B CA 1
ATOM 1466 C C . LEU B 1 68 ? 7.691 9.477 3.939 1 95.81 68 LEU B C 1
ATOM 1468 O O . LEU B 1 68 ? 8.359 10.117 4.758 1 95.81 68 LEU B O 1
ATOM 1472 N N . SER B 1 69 ? 7.977 8.234 3.674 1 94.94 69 SER B N 1
ATOM 1473 C CA . SER B 1 69 ? 9.078 7.5 4.289 1 94.94 69 SER B CA 1
ATOM 1474 C C . SER B 1 69 ? 10.422 8.133 3.953 1 94.94 69 SER B C 1
ATOM 1476 O O . SER B 1 69 ? 11.32 8.188 4.797 1 94.94 69 SER B O 1
ATOM 1478 N N . LYS B 1 70 ? 10.5 8.562 2.736 1 93.19 70 LYS B N 1
ATOM 1479 C CA . LYS B 1 70 ? 11.742 9.164 2.268 1 93.19 70 LYS B CA 1
ATOM 1480 C C . LYS B 1 70 ? 12.125 10.367 3.129 1 93.19 70 LYS B C 1
ATOM 1482 O O . LYS B 1 70 ? 13.312 10.641 3.318 1 93.19 70 LYS B O 1
ATOM 1487 N N . ILE B 1 71 ? 11.219 11.062 3.643 1 94.12 71 ILE B N 1
ATOM 1488 C CA . ILE B 1 71 ? 11.531 12.258 4.41 1 94.12 71 ILE B CA 1
ATOM 1489 C C . ILE B 1 71 ? 11.32 11.992 5.898 1 94.12 71 ILE B C 1
ATOM 1491 O O . ILE B 1 71 ? 11.242 12.922 6.699 1 94.12 71 ILE B O 1
ATOM 1495 N N . GLY B 1 72 ? 11.078 10.734 6.234 1 94.12 72 GLY B N 1
ATOM 1496 C CA . GLY B 1 72 ? 11.078 10.305 7.625 1 94.12 72 GLY B CA 1
ATOM 1497 C C . GLY B 1 72 ? 9.727 10.438 8.289 1 94.12 72 GLY B C 1
ATOM 1498 O O . GLY B 1 72 ? 9.617 10.359 9.516 1 94.12 72 GLY B O 1
ATOM 1499 N N . VAL B 1 73 ? 8.688 10.711 7.535 1 95.25 73 VAL B N 1
ATOM 1500 C CA . VAL B 1 73 ? 7.328 10.82 8.055 1 95.25 73 VAL B CA 1
ATOM 1501 C C . VAL B 1 73 ? 6.703 9.43 8.172 1 95.25 73 VAL B C 1
ATOM 1503 O O . VAL B 1 73 ? 6.871 8.586 7.285 1 95.25 73 VAL B O 1
ATOM 1506 N N . VAL B 1 74 ? 6.008 9.164 9.242 1 96.5 74 VAL B N 1
ATOM 1507 C CA . VAL B 1 74 ? 5.359 7.879 9.477 1 96.5 74 VAL B CA 1
ATOM 1508 C C . VAL B 1 74 ? 3.938 7.91 8.914 1 96.5 74 VAL B C 1
ATOM 1510 O O . VAL B 1 74 ? 3.213 8.891 9.094 1 96.5 74 VAL B O 1
ATOM 1513 N N . SER B 1 75 ? 3.586 6.875 8.234 1 97.12 75 SER B N 1
ATOM 1514 C CA . SER B 1 75 ? 2.225 6.758 7.723 1 97.12 75 SER B CA 1
ATOM 1515 C C . SER B 1 75 ? 1.349 5.934 8.664 1 97.12 75 SER B C 1
ATOM 1517 O O . SER B 1 75 ? 1.767 4.879 9.148 1 97.12 75 SER B O 1
ATOM 1519 N N . ALA B 1 76 ? 0.215 6.438 8.898 1 97.81 76 ALA B N 1
ATOM 1520 C CA . ALA B 1 76 ? -0.841 5.699 9.586 1 97.81 76 ALA B CA 1
ATOM 1521 C C . ALA B 1 76 ? -1.924 5.254 8.609 1 97.81 76 ALA B C 1
ATOM 1523 O O . ALA B 1 76 ? -2.525 6.082 7.922 1 97.81 76 ALA B O 1
ATOM 1524 N N . PHE B 1 77 ? -2.125 3.961 8.531 1 97.19 77 PHE B N 1
ATOM 1525 C CA . PHE B 1 77 ? -3.1 3.412 7.602 1 97.19 77 PHE B CA 1
ATOM 1526 C C . PHE B 1 77 ? -4.48 3.338 8.242 1 97.19 77 PHE B C 1
ATOM 1528 O O . PHE B 1 77 ? -4.652 2.711 9.289 1 97.19 77 PHE B O 1
ATOM 1535 N N . ILE B 1 78 ? -5.449 3.982 7.613 1 95.12 78 ILE B N 1
ATOM 1536 C CA . ILE B 1 78 ? -6.844 3.891 8.031 1 95.12 78 ILE B CA 1
ATOM 1537 C C . ILE B 1 78 ? -7.633 3.066 7.012 1 95.12 78 ILE B C 1
ATOM 1539 O O . ILE B 1 78 ? -7.52 3.293 5.805 1 95.12 78 ILE B O 1
ATOM 1543 N N . ASN B 1 79 ? -8.383 2.117 7.512 1 93.88 79 ASN B N 1
ATOM 1544 C CA . ASN B 1 79 ? -9.211 1.286 6.648 1 93.88 79 ASN B CA 1
ATOM 1545 C C . ASN B 1 79 ? -10.148 2.131 5.789 1 93.88 79 ASN B C 1
ATOM 1547 O O . ASN B 1 79 ? -10.961 2.895 6.312 1 93.88 79 ASN B O 1
ATOM 1551 N N . SER B 1 80 ? -10 1.915 4.516 1 92.38 80 SER B N 1
ATOM 1552 C CA . SER B 1 80 ? -10.742 2.76 3.58 1 92.38 80 SER B CA 1
ATOM 1553 C C . SER B 1 80 ? -12.234 2.434 3.6 1 92.38 80 SER B C 1
ATOM 1555 O O . SER B 1 80 ? -13.047 3.188 3.061 1 92.38 80 SER B O 1
ATOM 1557 N N . HIS B 1 81 ? -12.648 1.392 4.219 1 89.75 81 HIS B N 1
ATOM 1558 C CA . HIS B 1 81 ? -14.039 0.97 4.273 1 89.75 81 HIS B CA 1
ATOM 1559 C C . HIS B 1 81 ? -14.781 1.65 5.422 1 89.75 81 HIS B C 1
ATOM 1561 O O . HIS B 1 81 ? -16.016 1.604 5.484 1 89.75 81 HIS B O 1
ATOM 1567 N N . LEU B 1 82 ? -14.039 2.236 6.316 1 89.31 82 LEU B N 1
ATOM 1568 C CA . LEU B 1 82 ? -14.68 2.869 7.461 1 89.31 82 LEU B CA 1
ATOM 1569 C C . LEU B 1 82 ? -15.453 4.113 7.035 1 89.31 82 LEU B C 1
ATOM 1571 O O . LEU B 1 82 ? -15.008 4.852 6.152 1 89.31 82 LEU B O 1
ATOM 1575 N N . LYS B 1 83 ? -16.562 4.316 7.676 1 86.94 83 LYS B N 1
ATOM 1576 C CA . LYS B 1 83 ? -17.359 5.516 7.449 1 86.94 83 LYS B CA 1
ATOM 1577 C C . LYS B 1 83 ? -17.891 6.078 8.766 1 86.94 83 LYS B C 1
ATOM 1579 O O . LYS B 1 83 ? -17.922 5.371 9.773 1 86.94 83 LYS B O 1
ATOM 1584 N N . LEU B 1 84 ? -18.188 7.316 8.695 1 86.19 84 LEU B N 1
ATOM 1585 C CA . LEU B 1 84 ? -18.906 8 9.766 1 86.19 84 LEU B CA 1
ATOM 1586 C C . LEU B 1 84 ? -18.141 7.898 11.078 1 86.19 84 LEU B C 1
ATOM 1588 O O . LEU B 1 84 ? -17 8.352 11.18 1 86.19 84 LEU B O 1
ATOM 1592 N N . GLU B 1 85 ? -18.828 7.277 12.156 1 88.69 85 GLU B N 1
ATOM 1593 C CA . GLU B 1 85 ? -18.281 7.328 13.508 1 88.69 85 GLU B CA 1
ATOM 1594 C C . GLU B 1 85 ? -16.984 6.516 13.617 1 88.69 85 GLU B C 1
ATOM 1596 O O . GLU B 1 85 ? -16 6.98 14.188 1 88.69 85 GLU B O 1
ATOM 1601 N N . PRO B 1 86 ? -17.047 5.277 13.031 1 91.12 86 PRO B N 1
ATOM 1602 C CA . PRO B 1 86 ? -15.797 4.523 13.117 1 91.12 86 PRO B CA 1
ATOM 1603 C C . PRO B 1 86 ? -14.625 5.254 12.461 1 91.12 86 PRO B C 1
ATOM 1605 O O . PRO B 1 86 ? -13.5 5.211 12.969 1 91.12 86 PRO B O 1
ATOM 1608 N N . LEU B 1 87 ? -14.859 5.934 11.383 1 90.88 87 LEU B N 1
ATOM 1609 C CA . LEU B 1 87 ? -13.82 6.711 10.719 1 90.88 87 LEU B CA 1
ATOM 1610 C C . LEU B 1 87 ? -13.367 7.879 11.594 1 90.88 87 LEU B C 1
ATOM 1612 O O . LEU B 1 87 ? -12.172 8.117 11.742 1 90.88 87 LEU B O 1
ATOM 1616 N N . ALA B 1 88 ? -14.352 8.609 12.141 1 88.75 88 ALA B N 1
ATOM 1617 C CA . ALA B 1 88 ? -14.031 9.734 13.023 1 88.75 88 ALA B CA 1
ATOM 1618 C C . ALA B 1 88 ? -13.172 9.281 14.195 1 88.75 88 ALA B C 1
ATOM 1620 O O . ALA B 1 88 ? -12.211 9.961 14.562 1 88.75 88 ALA B O 1
ATOM 1621 N N . TYR B 1 89 ? -13.562 8.188 14.68 1 92.44 89 TYR B N 1
ATOM 1622 C CA . TYR B 1 89 ? -12.797 7.629 15.789 1 92.44 89 TYR B CA 1
ATOM 1623 C C . TYR B 1 89 ? -11.367 7.328 15.367 1 92.44 89 TYR B C 1
ATOM 1625 O O . TYR B 1 89 ? -10.414 7.699 16.062 1 92.44 89 TYR B O 1
ATOM 1633 N N . SER B 1 90 ? -11.211 6.668 14.219 1 93.06 90 SER B N 1
ATOM 1634 C CA . SER B 1 90 ? -9.891 6.301 13.719 1 93.06 90 SER B CA 1
ATOM 1635 C C . SER B 1 90 ? -9.031 7.535 13.461 1 93.06 90 SER B C 1
ATOM 1637 O O . SER B 1 90 ? -7.84 7.543 13.758 1 93.06 90 SER B O 1
ATOM 1639 N N . ILE B 1 91 ? -9.609 8.555 12.938 1 90.62 91 ILE B N 1
ATOM 1640 C CA . ILE B 1 91 ? -8.891 9.789 12.664 1 90.62 91 ILE B CA 1
ATOM 1641 C C . ILE B 1 91 ? -8.398 10.398 13.977 1 90.62 91 ILE B C 1
ATOM 1643 O O . ILE B 1 91 ? -7.262 10.867 14.062 1 90.62 91 ILE B O 1
ATOM 1647 N N . ASN B 1 92 ? -9.211 10.336 14.938 1 91.06 92 ASN B N 1
ATOM 1648 C CA . ASN B 1 92 ? -8.852 10.891 16.234 1 91.06 92 ASN B CA 1
ATOM 1649 C C . ASN B 1 92 ? -7.715 10.109 16.891 1 91.06 92 ASN B C 1
ATOM 1651 O O . ASN B 1 92 ? -6.793 10.695 17.453 1 91.06 92 ASN B O 1
ATOM 1655 N N . VAL B 1 93 ? -7.77 8.852 16.734 1 93.44 93 VAL B N 1
ATOM 1656 C CA . VAL B 1 93 ? -6.801 7.977 17.391 1 93.44 93 VAL B CA 1
ATOM 1657 C C . VAL B 1 93 ? -5.461 8.062 16.672 1 93.44 93 VAL B C 1
ATOM 1659 O O . VAL B 1 93 ? -4.406 7.883 17.281 1 93.44 93 VAL B O 1
ATOM 1662 N N . ALA B 1 94 ? -5.434 8.289 15.391 1 91.31 94 ALA B N 1
ATOM 1663 C CA . ALA B 1 94 ? -4.219 8.312 14.578 1 91.31 94 ALA B CA 1
ATOM 1664 C C . ALA B 1 94 ? -3.275 9.422 15.039 1 91.31 94 ALA B C 1
ATOM 1666 O O . ALA B 1 94 ? -2.068 9.367 14.781 1 91.31 94 ALA B O 1
ATOM 1667 N N . GLN B 1 95 ? -3.744 10.375 15.727 1 90.94 95 GLN B N 1
ATOM 1668 C CA . GLN B 1 95 ? -2.932 11.5 16.188 1 90.94 95 GLN B CA 1
ATOM 1669 C C . GLN B 1 95 ? -1.964 11.961 15.109 1 90.94 95 GLN B C 1
ATOM 1671 O O . GLN B 1 95 ? -0.763 12.086 15.352 1 90.94 95 GLN B O 1
ATOM 1676 N N . CYS B 1 96 ? -2.506 12.273 14 1 92.69 96 CYS B N 1
ATOM 1677 C CA . CYS B 1 96 ? -1.696 12.633 12.836 1 92.69 96 CYS B CA 1
ATOM 1678 C C . CYS B 1 96 ? -1.803 14.125 12.547 1 92.69 96 CYS B C 1
ATOM 1680 O O . CYS B 1 96 ? -2.709 14.797 13.039 1 92.69 96 CYS B O 1
ATOM 1682 N N . ARG B 1 97 ? -0.835 14.547 11.789 1 91.12 97 ARG B N 1
ATOM 1683 C CA . ARG B 1 97 ?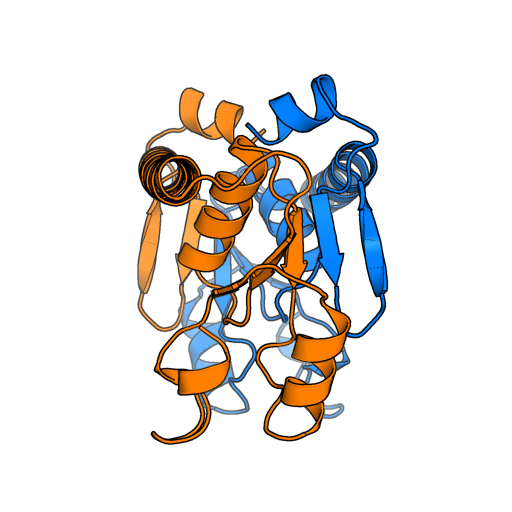 -0.809 15.953 11.414 1 91.12 97 ARG B CA 1
ATOM 1684 C C . ARG B 1 97 ? -1.782 16.234 10.273 1 91.12 97 ARG B C 1
ATOM 1686 O O . ARG B 1 97 ? -2.281 17.344 10.133 1 91.12 97 ARG B O 1
ATOM 1693 N N . ALA B 1 98 ? -2.021 15.227 9.484 1 92.81 98 ALA B N 1
ATOM 1694 C CA . ALA B 1 98 ? -2.926 15.359 8.344 1 92.81 98 ALA B CA 1
ATOM 1695 C C . ALA B 1 98 ? -3.461 14 7.906 1 92.81 98 ALA B C 1
ATOM 1697 O O . ALA B 1 98 ? -2.867 12.969 8.219 1 92.81 98 ALA B O 1
ATOM 1698 N N . VAL B 1 99 ? -4.574 14.078 7.242 1 93.44 99 VAL B N 1
ATOM 1699 C CA . VAL B 1 99 ? -5.168 12.906 6.602 1 93.44 99 VAL B CA 1
ATOM 1700 C C . VAL B 1 99 ? -5.215 13.117 5.09 1 93.44 99 VAL B C 1
ATOM 1702 O O . VAL B 1 99 ? -5.715 14.141 4.613 1 93.44 99 VAL B O 1
ATOM 1705 N N . ILE B 1 100 ? -4.613 12.211 4.379 1 93.56 100 ILE B N 1
ATOM 1706 C CA . ILE B 1 100 ? -4.695 12.227 2.924 1 93.56 100 ILE B CA 1
ATOM 1707 C C . ILE B 1 100 ? -5.793 11.273 2.459 1 93.56 100 ILE B C 1
ATOM 1709 O O . ILE B 1 100 ? -5.836 10.109 2.877 1 93.56 100 ILE B O 1
ATOM 1713 N N . THR B 1 101 ? -6.68 11.758 1.634 1 92.5 101 THR B N 1
ATOM 1714 C CA . THR B 1 101 ? -7.777 10.953 1.116 1 92.5 101 THR B CA 1
ATOM 1715 C C . THR B 1 101 ? -8.125 11.367 -0.31 1 92.5 101 THR B C 1
ATOM 1717 O O . THR B 1 101 ? -7.391 12.125 -0.94 1 92.5 101 THR B O 1
ATOM 1720 N N . CYS B 1 102 ? -9.031 10.594 -0.895 1 81.88 102 CYS B N 1
ATOM 1721 C CA . CYS B 1 102 ? -9.562 10.938 -2.205 1 81.88 102 CYS B CA 1
ATOM 1722 C C . CYS B 1 102 ? -11.055 11.266 -2.119 1 81.88 102 CYS B C 1
ATOM 1724 O O . CYS B 1 102 ? -11.727 10.859 -1.173 1 81.88 102 CYS B O 1
ATOM 1726 N N . SER B 1 103 ? -11.453 12.117 -3.01 1 72.19 103 SER B N 1
ATOM 1727 C CA . SER B 1 103 ? -12.805 12.664 -3.002 1 72.19 103 SER B CA 1
ATOM 1728 C C . SER B 1 103 ? -13.852 11.547 -2.998 1 72.19 103 SER B C 1
ATOM 1730 O O . SER B 1 103 ? -14.945 11.719 -2.455 1 72.19 103 SER B O 1
ATOM 1732 N N . VAL B 1 104 ? -13.508 10.367 -3.549 1 71.25 104 VAL B N 1
ATOM 1733 C CA . VAL B 1 104 ? -14.484 9.289 -3.689 1 71.25 104 VAL B CA 1
ATOM 1734 C C . VAL B 1 104 ? -14.789 8.688 -2.32 1 71.25 104 VAL B C 1
ATOM 1736 O O . VAL B 1 104 ? -15.859 8.109 -2.117 1 71.25 104 VAL B O 1
ATOM 1739 N N . LEU B 1 105 ? -13.883 8.891 -1.398 1 73.81 105 LEU B N 1
ATOM 1740 C CA . LEU B 1 105 ? -14.062 8.281 -0.087 1 73.81 105 LEU B CA 1
ATOM 1741 C C . LEU B 1 105 ? -14.695 9.266 0.892 1 73.81 105 LEU B C 1
ATOM 1743 O O . LEU B 1 105 ? -15.086 8.883 1.999 1 73.81 105 LEU B O 1
ATOM 1747 N N . LEU B 1 106 ? -14.539 10.516 0.566 1 68.56 106 LEU B N 1
ATOM 1748 C CA . LEU B 1 106 ? -15.086 11.508 1.488 1 68.56 106 LEU B CA 1
ATOM 1749 C C . LEU B 1 106 ? -16.609 11.508 1.44 1 68.56 106 LEU B C 1
ATOM 1751 O O . LEU B 1 106 ? -17.203 11.422 0.362 1 68.56 106 LEU B O 1
ATOM 1755 N N . PRO B 1 107 ? -17.109 11.234 2.686 1 58.03 107 PRO B N 1
ATOM 1756 C CA . PRO B 1 107 ? -18.562 11.367 2.684 1 58.03 107 PRO B CA 1
ATOM 1757 C C . PRO B 1 107 ? -19.031 12.664 2.031 1 58.03 107 PRO B C 1
ATOM 1759 O O . PRO B 1 107 ? -18.25 13.609 1.883 1 58.03 107 PRO B O 1
ATOM 1762 N N . SER B 1 108 ? -20.219 12.75 1.557 1 48.69 108 SER B N 1
ATOM 1763 C CA . SER B 1 108 ? -20.781 13.969 0.998 1 48.69 108 SER B CA 1
ATOM 1764 C C . SER B 1 108 ? -20.156 15.211 1.622 1 48.69 108 SER B C 1
ATOM 1766 O O . SER B 1 108 ? -19.531 15.133 2.684 1 48.69 108 SER B O 1
ATOM 1768 N N . GLU B 1 109 ? -20.281 16.469 1.105 1 44.66 109 GLU B N 1
ATOM 1769 C CA . GLU B 1 109 ? -19.766 17.828 1.228 1 44.66 109 GLU B CA 1
ATOM 1770 C C . GLU B 1 109 ? -19.281 18.109 2.645 1 44.66 109 GLU B C 1
ATOM 1772 O O . GLU B 1 109 ? -18.266 18.797 2.83 1 44.66 109 GLU B O 1
ATOM 1777 N N . SER B 1 110 ? -20 17.953 3.688 1 39.47 110 SER B N 1
ATOM 1778 C CA . SER B 1 110 ? -19.922 18.656 4.957 1 39.47 110 SER B CA 1
ATOM 1779 C C . SER B 1 110 ? -18.75 18.172 5.801 1 39.47 110 SER B C 1
ATOM 1781 O O . SER B 1 110 ? -18.125 18.938 6.52 1 39.47 110 SER B O 1
ATOM 1783 N N . THR B 1 111 ? -18.438 16.953 5.863 1 38.03 111 THR B N 1
ATOM 1784 C CA . THR B 1 111 ? -17.656 16.438 6.984 1 38.03 111 THR B CA 1
ATOM 1785 C C . THR B 1 111 ? -16.156 16.578 6.715 1 38.03 111 THR B C 1
ATOM 1787 O O . THR B 1 111 ? -15.359 16.672 7.652 1 38.03 111 THR B O 1
ATOM 1790 N N . PHE B 1 112 ? -15.641 16.422 5.609 1 42.28 112 PHE B N 1
ATOM 1791 C CA . PHE B 1 112 ? -14.219 16.359 5.316 1 42.28 112 PHE B CA 1
ATOM 1792 C C . PHE B 1 112 ? -13.555 17.703 5.574 1 42.28 112 PHE B C 1
ATOM 1794 O O . PHE B 1 112 ? -12.328 17.812 5.629 1 42.28 112 PHE B O 1
ATOM 1801 N N . GLU B 1 113 ? -14.219 18.859 5.539 1 38.12 113 GLU B N 1
ATOM 1802 C CA . GLU B 1 113 ? -13.602 20.156 5.766 1 38.12 113 GLU B CA 1
ATOM 1803 C C . GLU B 1 113 ? -12.695 20.141 6.992 1 38.12 113 GLU B C 1
ATOM 1805 O O . GLU B 1 113 ? -11.664 20.812 7.027 1 38.12 113 GLU B O 1
ATOM 1810 N N . LYS B 1 114 ? -13.211 19.531 8.047 1 40.34 114 LYS B N 1
ATOM 1811 C CA . LYS B 1 114 ? -12.5 19.656 9.32 1 40.34 114 LYS B CA 1
ATOM 1812 C C . LYS B 1 114 ? -11.242 18.781 9.336 1 40.34 114 LYS B C 1
ATOM 1814 O O . LYS B 1 114 ? -10.391 18.938 10.211 1 40.34 114 LYS B O 1
ATOM 1819 N N . LEU B 1 115 ? -11.297 17.734 8.648 1 40.06 115 LEU B N 1
ATOM 1820 C CA . LEU B 1 115 ? -10.141 16.859 8.797 1 40.06 115 LEU B CA 1
ATOM 1821 C C . LEU B 1 115 ? -8.922 17.453 8.109 1 40.06 115 LEU B C 1
ATOM 1823 O O . LEU B 1 115 ? -7.793 17.281 8.578 1 40.06 115 LEU B O 1
ATOM 1827 N N . LEU B 1 116 ? -8.945 18.016 6.754 1 37.19 116 LEU B N 1
ATOM 1828 C CA . LEU B 1 116 ? -7.746 18.641 6.227 1 37.19 116 LEU B CA 1
ATOM 1829 C C . LEU B 1 116 ? -7.508 20 6.898 1 37.19 116 LEU B C 1
ATOM 1831 O O . LEU B 1 116 ? -8.453 20.75 7.137 1 37.19 116 LEU B O 1
#